Protein AF-A0A9J6FW71-F1 (afdb_monomer)

InterPro domains:
  IPR001251 CRAL-TRIO lipid binding domain [PF00650] (5-55)
  IPR001251 CRAL-TRIO lipid binding domain [PS50191] (1-61)
  IPR001251 CRAL-TRIO lipid binding domain [cd00170] (5-56)
  IPR036598 GOLD domain superfamily [SSF101576] (92-167)
  IPR036865 CRAL-TRIO lipid binding domain superfamily [G3DSA:3.40.525.10] (5-87)
  IPR036865 CRAL-TRIO lipid binding domain superfamily [SSF52087] (5-76)

pLDDT: mean 76.84, std 13.07, range [27.84, 90.0]

Solvent-accessible surface area (backbone atoms only — not comparable to full-atom values): 11399 Å² total; per-residue (Å²): 120,48,83,56,56,54,94,60,41,71,59,53,47,65,68,51,48,84,80,49,54,69,82,56,55,76,69,62,58,81,35,52,88,63,69,48,46,63,56,46,52,74,78,40,60,38,76,81,28,33,36,72,65,67,27,68,23,61,26,87,92,76,30,41,65,22,62,93,80,43,85,84,78,72,83,78,65,91,76,85,60,89,52,76,61,56,93,74,44,90,89,60,83,87,80,90,68,51,86,75,32,77,48,74,49,80,43,81,40,92,46,55,70,37,75,52,70,51,74,47,64,32,88,65,62,31,37,26,43,24,33,30,34,67,92,40,66,86,54,58,76,40,65,76,39,81,40,79,54,32,74,71,53,64,51,73,53,72,47,72,33,75,59,54,48,49,34,31,43,38,41,29,33,50,73,87,87,78,84,83,79,81,85,129

Foldseek 3Di:
DDAAQPPCNVVVCVVCVVVDDPVRVVPDDDDHNDDQLVVVCVVDPLCPDAVVSPGDDAAPPRHSVNCVVDPPDDPPDPPPDQAPFLVPDPPRDDDDADAQGKDKDKDFFPDAQDKDKDKDAAPDFKKWKFKAFPVCRVPTPGPGDIDHHDRRHIDIDMDGHRDGGIMIIMMHGYDPPDDDDDDD

Sequence (184 aa):
MIDAAPSFFPVLWKMVRPFLTQRTVDKVEIFGKDGWKQTLLRIVDAAILPVHYGGDMVGPGNDPRCRNKINYGGRFEEGAESASSVFGEDGAVQRSIGPRDRWELPVEVASAGSWLSWRFQTASGDLAFGLVMKESPEKTLVPLRRFEACCYVPHEGSWQCEEPGTWLTAQAEVDKERTRYKNT

Organism: Haemaphysalis longicornis (NCBI:txid44386)

Mean predicted aligned error: 16.81 Å

Secondary structure (DSSP, 8-state):
-BTT--TTHHHHHHHHGGGS-HHHHTT--B--SSSHHHHHHHHS-GGGSBGGGTSSB-BTTTBTT-TTT--------TT-S-PPPGGG-TT----PPPBT-EEEEEEEE-STTEEEEEEE--SSSEEEEEEEETTEEEEEEEEEEEE---SSS-EEEEEEESS-EEEEEEEEEE-S--------

Nearest PDB structures (foldseek):
  6hlt-assembly2_C  TM=8.628E-01  e=1.774E-04  Homo sapiens
  6q68-assembly1_C  TM=8.584E-01  e=2.559E-04  Bos taurus
  6q67-assembly1_A  TM=8.123E-01  e=5.324E-04  Sus scrofa
  6hmv-assembly1_A  TM=8.108E-01  e=2.306E-03  Homo sapiens
  5fu3-assembly1_A  TM=5.805E-01  e=7.489E-02  Ruminococcus flavefaciens

Structure (mmCIF, N/CA/C/O backbone):
data_AF-A0A9J6FW71-F1
#
_entry.id   AF-A0A9J6FW71-F1
#
loop_
_atom_site.group_PDB
_atom_site.id
_atom_site.type_symbol
_atom_site.label_atom_id
_atom_site.label_alt_id
_atom_site.label_comp_id
_atom_site.label_asym_id
_atom_site.label_entity_id
_atom_site.label_seq_id
_atom_site.pdbx_PDB_ins_code
_atom_site.Cartn_x
_atom_site.Cartn_y
_atom_site.Cartn_z
_atom_site.occupancy
_atom_site.B_iso_or_equiv
_atom_site.auth_seq_id
_atom_site.auth_comp_id
_atom_site.auth_asym_id
_atom_site.auth_atom_id
_atom_site.pdbx_PDB_model_num
ATOM 1 N N . MET A 1 1 ? -8.648 -10.137 -25.547 1.00 51.56 1 MET A N 1
ATOM 2 C CA . MET A 1 1 ? -8.770 -11.592 -25.333 1.00 51.56 1 MET A CA 1
ATOM 3 C C . MET A 1 1 ? -8.348 -11.886 -23.904 1.00 51.56 1 MET A C 1
ATOM 5 O O . MET A 1 1 ? -7.344 -11.326 -23.482 1.00 51.56 1 MET A O 1
ATOM 9 N N . ILE A 1 2 ? -9.131 -12.660 -23.151 1.00 53.22 2 ILE A N 1
ATOM 10 C CA . ILE A 1 2 ? -8.877 -12.931 -21.727 1.00 53.22 2 ILE A CA 1
ATOM 11 C C . ILE A 1 2 ? -8.550 -14.412 -21.595 1.00 53.22 2 ILE A C 1
ATOM 13 O O . ILE A 1 2 ? -9.387 -15.262 -21.888 1.00 53.22 2 ILE A O 1
ATOM 17 N N . ASP A 1 3 ? -7.301 -14.682 -21.238 1.00 47.75 3 ASP A N 1
ATOM 18 C CA . ASP A 1 3 ? -6.749 -16.014 -21.028 1.00 47.75 3 ASP A CA 1
ATOM 19 C C . ASP A 1 3 ? -7.186 -16.519 -19.643 1.00 47.75 3 ASP A C 1
ATOM 21 O O . ASP A 1 3 ? -7.011 -15.825 -18.640 1.00 47.75 3 ASP A O 1
ATOM 25 N N . ALA A 1 4 ? -7.822 -17.692 -19.606 1.00 53.59 4 ALA A N 1
ATOM 26 C CA . ALA A 1 4 ? -8.248 -18.387 -18.393 1.00 53.59 4 ALA A CA 1
ATOM 27 C C . ALA A 1 4 ? -9.086 -17.538 -17.415 1.00 53.59 4 ALA A C 1
ATOM 29 O O . ALA A 1 4 ? -8.746 -17.397 -16.239 1.00 53.59 4 ALA A O 1
ATOM 30 N N . ALA A 1 5 ? -10.222 -17.019 -17.892 1.00 61.16 5 ALA A N 1
ATOM 31 C CA . ALA A 1 5 ? -11.191 -16.296 -17.073 1.00 61.16 5 ALA A CA 1
ATOM 32 C C . ALA A 1 5 ? -11.556 -17.090 -15.790 1.00 61.16 5 ALA A C 1
ATOM 34 O O . ALA A 1 5 ? -12.156 -18.168 -15.880 1.00 61.16 5 ALA A O 1
ATOM 35 N N . PRO A 1 6 ? -11.212 -16.587 -14.587 1.00 67.56 6 PRO A N 1
ATOM 36 C CA . PRO A 1 6 ? -11.584 -17.233 -13.332 1.00 67.56 6 PRO A CA 1
ATOM 37 C C . PRO A 1 6 ? -13.106 -17.269 -13.157 1.00 67.56 6 PRO A C 1
ATOM 39 O O . PRO A 1 6 ? -13.830 -16.499 -13.785 1.00 67.56 6 PRO A O 1
ATOM 42 N N . SER A 1 7 ? -13.620 -18.094 -12.243 1.00 70.38 7 SER A N 1
ATOM 43 C CA . SER A 1 7 ? -15.070 -18.201 -11.991 1.00 70.38 7 SER A CA 1
ATOM 44 C C . SER A 1 7 ? -15.740 -16.875 -11.595 1.00 70.38 7 SER A C 1
ATOM 46 O O . SER A 1 7 ? -16.948 -16.730 -11.770 1.00 70.38 7 SER A O 1
ATOM 48 N N . PHE A 1 8 ? -14.974 -15.888 -11.113 1.00 76.94 8 PHE A N 1
ATOM 49 C CA . PHE A 1 8 ? -15.460 -14.540 -10.799 1.00 76.94 8 PHE A CA 1
ATOM 50 C C . PHE A 1 8 ? -15.499 -13.587 -12.007 1.00 76.94 8 PHE A C 1
ATOM 52 O O . PHE A 1 8 ? -16.062 -12.496 -11.912 1.00 76.94 8 PHE A O 1
ATOM 59 N N . PHE A 1 9 ? -14.927 -13.965 -13.152 1.00 79.88 9 PHE A N 1
ATOM 60 C CA . PHE A 1 9 ? -14.841 -13.110 -14.334 1.00 79.88 9 PHE A CA 1
ATOM 61 C C . PHE A 1 9 ? -16.204 -12.580 -14.827 1.00 79.88 9 PHE A C 1
ATOM 63 O O . PHE A 1 9 ? -16.289 -11.391 -15.134 1.00 79.88 9 PHE A O 1
ATOM 70 N N . PRO A 1 10 ? -17.302 -13.369 -14.839 1.00 81.06 10 PRO A N 1
ATOM 71 C CA . 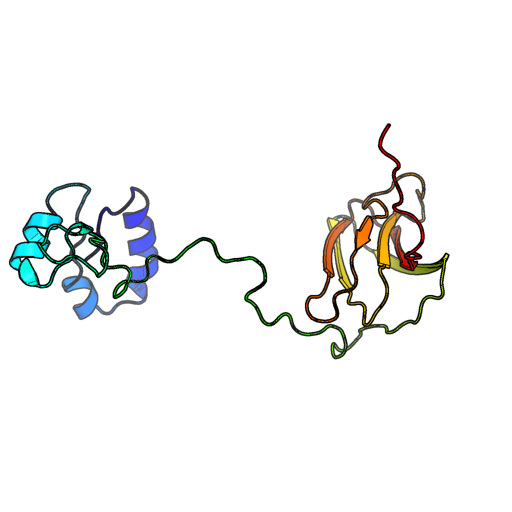PRO A 1 10 ? -18.621 -12.852 -15.212 1.00 81.06 10 PRO A CA 1
ATOM 72 C C . PRO A 1 10 ? -19.113 -11.705 -14.318 1.00 81.06 10 PRO A C 1
ATOM 74 O O . PRO A 1 10 ? -19.849 -10.835 -14.783 1.00 81.06 10 PRO A O 1
ATOM 77 N N . VAL A 1 11 ? -18.711 -11.685 -13.043 1.00 83.12 11 VAL A N 1
ATOM 78 C CA . VAL A 1 11 ? -19.038 -10.604 -12.102 1.00 83.12 11 VAL A CA 1
ATOM 79 C C . VAL A 1 11 ? -18.223 -9.357 -12.436 1.00 83.12 11 VAL A C 1
ATOM 81 O O . VAL A 1 11 ? -18.793 -8.278 -12.581 1.00 83.12 11 VAL A O 1
ATOM 84 N N . LEU A 1 12 ? -16.914 -9.513 -12.651 1.00 83.81 12 LEU A N 1
ATOM 85 C CA . LEU A 1 12 ? -16.034 -8.411 -13.042 1.00 83.81 12 LEU A CA 1
ATOM 86 C C . LEU A 1 12 ? -16.461 -7.787 -14.380 1.00 83.81 12 LEU A C 1
ATOM 88 O O . LEU A 1 12 ? -16.532 -6.568 -14.507 1.00 83.81 12 LEU A O 1
ATOM 92 N N . TRP A 1 13 ? -16.825 -8.609 -15.366 1.00 84.69 13 TRP A N 1
ATOM 93 C CA . TRP A 1 13 ? -17.300 -8.130 -16.664 1.00 84.69 13 TRP A CA 1
ATOM 94 C C . TRP A 1 13 ? -18.560 -7.268 -16.536 1.00 84.69 13 TRP A C 1
ATOM 96 O O . TRP A 1 13 ? -18.659 -6.231 -17.188 1.00 84.69 13 TRP A O 1
ATOM 106 N N . LYS A 1 14 ? -19.496 -7.630 -15.647 1.00 85.38 14 LYS A N 1
ATOM 107 C CA . LYS A 1 14 ? -20.683 -6.806 -15.358 1.00 85.38 14 LYS A CA 1
ATOM 108 C C . LYS A 1 14 ? -20.330 -5.449 -14.743 1.00 85.38 14 LYS A C 1
ATOM 110 O O . LYS A 1 14 ? -21.045 -4.490 -15.011 1.00 85.38 14 LYS A O 1
ATOM 115 N N . MET A 1 15 ? -19.250 -5.359 -13.965 1.00 86.88 15 MET A N 1
ATOM 116 C CA . MET A 1 15 ? -18.770 -4.096 -13.388 1.00 86.88 15 MET A CA 1
ATOM 117 C C . MET A 1 15 ? -18.068 -3.209 -14.421 1.00 86.88 15 MET A C 1
ATOM 119 O O . MET A 1 15 ? -18.216 -1.994 -14.377 1.00 86.88 15 MET A O 1
ATOM 123 N N . VAL A 1 16 ? -17.322 -3.801 -15.360 1.00 86.69 16 VAL A N 1
ATOM 124 C CA . VAL A 1 16 ? -16.543 -3.057 -16.370 1.00 86.69 16 VAL A CA 1
ATOM 125 C C . VAL A 1 16 ? -17.394 -2.654 -17.578 1.00 86.69 16 VAL A C 1
ATOM 127 O O . VAL A 1 16 ? -17.182 -1.591 -18.157 1.00 86.69 16 VAL A O 1
ATOM 130 N N . ARG A 1 17 ? -18.387 -3.470 -17.954 1.00 85.56 17 ARG A N 1
ATOM 131 C CA . ARG A 1 17 ? -19.237 -3.252 -19.136 1.00 85.56 17 ARG A CA 1
ATOM 132 C C . ARG A 1 17 ? -19.862 -1.847 -19.234 1.00 85.56 17 ARG A C 1
ATOM 134 O O . ARG A 1 17 ? -19.869 -1.332 -20.348 1.00 85.56 17 ARG A O 1
ATOM 141 N N . PRO A 1 18 ? -20.346 -1.201 -18.153 1.00 88.25 18 PRO A N 1
ATOM 142 C CA . PRO A 1 18 ? -20.884 0.163 -18.214 1.00 88.25 18 PRO A CA 1
ATOM 143 C C . PRO A 1 18 ? -19.889 1.218 -18.720 1.00 88.25 18 PRO A C 1
ATOM 145 O O . PRO A 1 18 ? -20.310 2.255 -19.220 1.00 88.25 18 PRO A O 1
ATOM 148 N N . PHE A 1 19 ? -18.583 0.956 -18.621 1.00 87.88 19 PHE A N 1
ATOM 149 C CA . PHE A 1 19 ? -17.524 1.863 -19.070 1.00 87.88 19 PHE A CA 1
ATOM 150 C C . PHE A 1 19 ? -17.083 1.611 -20.523 1.00 87.88 19 PHE A C 1
ATOM 152 O O . PHE A 1 19 ? -16.243 2.342 -21.047 1.00 87.88 19 PHE A O 1
ATOM 159 N N . LEU A 1 20 ? -17.623 0.585 -21.191 1.00 87.69 20 LEU A N 1
ATOM 160 C CA . LEU A 1 20 ? -17.254 0.204 -22.555 1.00 87.69 20 LEU A CA 1
ATOM 161 C C . LEU A 1 20 ? -18.368 0.548 -23.549 1.00 87.69 20 LEU A C 1
ATOM 163 O O . LEU A 1 20 ? -19.544 0.279 -23.319 1.00 87.69 20 LEU A O 1
ATOM 167 N N . THR A 1 21 ? -17.991 1.090 -24.709 1.00 86.19 21 THR A N 1
ATOM 168 C CA . THR A 1 21 ? -18.944 1.311 -25.809 1.00 86.19 21 THR A CA 1
ATOM 169 C C . THR A 1 21 ? -19.390 -0.016 -26.428 1.00 86.19 21 THR A C 1
ATOM 171 O O . THR A 1 21 ? -18.632 -0.987 -26.419 1.00 86.19 21 THR A O 1
ATOM 174 N N . GLN A 1 22 ? -20.578 -0.054 -27.045 1.00 83.19 22 GLN A N 1
ATOM 175 C CA . GLN A 1 22 ? -21.100 -1.275 -27.678 1.00 83.19 22 GLN A CA 1
ATOM 176 C C . GLN A 1 22 ? -20.129 -1.848 -28.729 1.00 83.19 22 GLN A C 1
ATOM 178 O O . GLN A 1 22 ? -19.852 -3.041 -28.725 1.00 83.19 22 GLN A O 1
ATOM 183 N N . ARG A 1 23 ? -19.479 -0.981 -29.521 1.00 83.19 23 ARG A N 1
ATOM 184 C CA . ARG A 1 23 ? -18.440 -1.377 -30.493 1.00 83.19 23 ARG A CA 1
ATOM 185 C C . ARG A 1 23 ? -17.222 -2.058 -29.859 1.00 83.19 23 ARG A C 1
ATOM 187 O O . ARG A 1 23 ? -16.534 -2.813 -30.541 1.00 83.19 23 ARG A O 1
ATOM 194 N N . THR A 1 24 ? -16.907 -1.746 -28.602 1.00 81.81 24 THR A N 1
ATOM 195 C CA . THR A 1 24 ? -15.811 -2.377 -27.852 1.00 81.81 24 THR A CA 1
ATOM 196 C C . THR A 1 24 ? -16.270 -3.692 -27.236 1.00 81.81 24 THR A C 1
ATOM 198 O O . THR A 1 24 ? -15.527 -4.665 -27.278 1.00 81.81 24 THR A O 1
ATOM 201 N N . VAL A 1 25 ? -17.499 -3.739 -26.716 1.00 85.06 25 VAL A N 1
ATOM 202 C CA . VAL A 1 25 ? -18.112 -4.954 -26.159 1.00 85.06 25 VAL A CA 1
ATOM 203 C C . VAL A 1 25 ? -18.215 -6.053 -27.216 1.00 85.06 25 VAL A C 1
ATOM 205 O O . VAL A 1 25 ? -17.838 -7.186 -26.938 1.00 85.06 25 VAL A O 1
ATOM 208 N N . ASP A 1 26 ? -18.630 -5.712 -28.437 1.00 86.19 26 ASP A N 1
ATOM 209 C CA . ASP A 1 26 ? -18.811 -6.682 -29.527 1.00 86.19 26 ASP A CA 1
ATOM 210 C C . ASP A 1 26 ? -17.489 -7.320 -30.001 1.00 86.19 26 ASP A C 1
ATOM 212 O O . ASP A 1 26 ? -17.499 -8.362 -30.647 1.00 86.19 26 ASP A O 1
ATOM 216 N N . LYS A 1 27 ? -16.338 -6.715 -29.674 1.00 83.56 27 LYS A N 1
ATOM 217 C CA . LYS A 1 27 ? -14.997 -7.230 -30.015 1.00 83.56 27 LY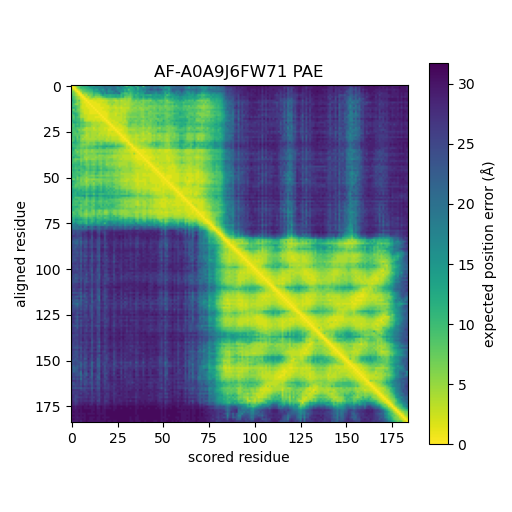S A CA 1
ATOM 218 C C . LYS A 1 27 ? -14.374 -8.082 -28.908 1.00 83.56 27 LYS A C 1
ATOM 220 O O . LYS A 1 27 ? -13.243 -8.548 -29.056 1.00 83.56 27 LYS A O 1
ATOM 225 N N . VAL A 1 28 ? -15.048 -8.226 -27.769 1.00 83.38 28 VAL A N 1
ATOM 226 C CA . VAL A 1 28 ? -14.499 -8.920 -26.603 1.00 83.38 28 VAL A CA 1
ATOM 227 C C . VAL A 1 28 ? -14.972 -10.365 -26.605 1.00 83.38 28 VAL A C 1
ATOM 229 O O . VAL A 1 28 ? -16.105 -10.673 -26.251 1.00 83.38 28 VAL A O 1
ATOM 232 N N . GLU A 1 29 ? -14.056 -11.261 -26.957 1.00 80.56 29 GLU A N 1
ATOM 233 C CA . GLU A 1 29 ? -14.246 -12.703 -26.836 1.00 80.56 29 GLU A CA 1
ATOM 234 C C . GLU A 1 29 ? -13.630 -13.211 -25.526 1.00 80.56 29 GLU A C 1
ATOM 236 O O . GLU A 1 29 ? -12.460 -12.942 -25.209 1.00 80.56 29 GLU A O 1
ATOM 241 N N . ILE A 1 30 ? -14.442 -13.929 -24.749 1.00 79.94 30 ILE A N 1
ATOM 242 C CA . ILE A 1 30 ? -14.084 -14.482 -23.441 1.00 79.94 30 ILE A CA 1
ATOM 243 C C . ILE A 1 30 ? -14.030 -15.996 -23.585 1.00 79.94 30 ILE A C 1
ATOM 245 O O . ILE A 1 30 ? -15.039 -16.629 -23.893 1.00 79.94 30 ILE A O 1
ATOM 249 N N . PHE A 1 31 ? -12.859 -16.571 -23.337 1.00 75.94 31 PHE A N 1
ATOM 250 C CA . PHE A 1 31 ? -12.648 -18.008 -23.422 1.00 75.94 31 PHE A CA 1
ATOM 251 C C . PHE A 1 31 ? -12.563 -18.634 -22.028 1.00 75.94 31 PHE A C 1
ATOM 253 O O . PHE A 1 31 ? -12.181 -17.987 -21.050 1.00 75.94 31 PHE A O 1
ATOM 260 N N . GLY A 1 32 ? -12.950 -19.908 -21.949 1.00 70.62 32 GLY A N 1
ATOM 261 C CA . GLY A 1 32 ? -12.775 -20.729 -20.756 1.00 70.62 32 GLY A CA 1
ATOM 262 C C . GLY A 1 32 ? -11.336 -21.229 -20.602 1.00 70.62 32 GLY A C 1
ATOM 263 O O . GLY A 1 32 ? -10.397 -20.685 -21.180 1.00 70.62 32 GLY A O 1
ATOM 264 N N . LYS A 1 33 ? -11.158 -22.301 -19.822 1.00 69.69 33 LYS A N 1
ATOM 265 C CA . LYS A 1 33 ? -9.834 -22.902 -19.578 1.00 69.69 33 LYS A CA 1
ATOM 266 C C . LYS A 1 33 ? -9.210 -23.524 -20.833 1.00 69.69 33 LYS A C 1
ATOM 268 O O . LYS A 1 33 ? -7.988 -23.538 -20.950 1.00 69.69 33 LYS A O 1
ATOM 273 N N . ASP A 1 34 ? -10.040 -23.968 -21.774 1.00 76.31 34 ASP A N 1
ATOM 274 C CA . ASP A 1 34 ? -9.620 -24.714 -22.959 1.00 76.31 34 ASP A CA 1
ATOM 275 C C . ASP A 1 34 ? -9.914 -23.949 -24.260 1.00 76.31 34 ASP A C 1
ATOM 277 O O . ASP A 1 34 ? -10.778 -23.074 -24.317 1.00 76.31 34 ASP A O 1
ATOM 281 N N . GLY A 1 35 ? -9.182 -24.280 -25.327 1.00 77.56 35 GLY A N 1
ATOM 282 C CA . GLY A 1 35 ? -9.440 -23.800 -26.694 1.00 77.56 35 GLY A CA 1
ATOM 283 C C . GLY A 1 35 ? -8.933 -22.391 -27.030 1.00 77.56 35 GLY A C 1
ATOM 284 O O . GLY A 1 35 ? -8.742 -22.083 -28.204 1.00 77.56 35 GLY A O 1
ATOM 285 N N . TRP A 1 36 ? -8.623 -21.555 -26.035 1.00 83.31 36 TRP A N 1
ATOM 286 C CA . TRP A 1 36 ? -8.181 -20.1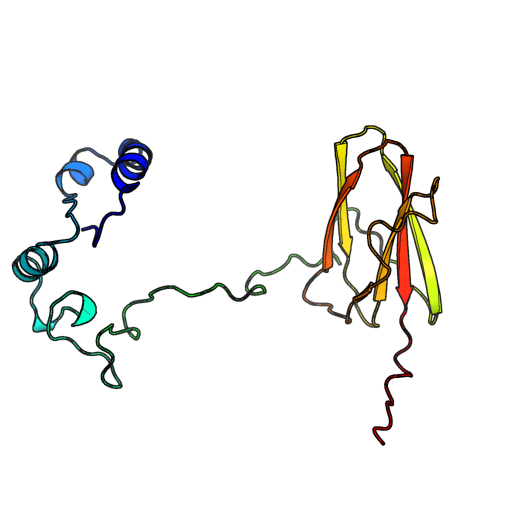71 -26.261 1.00 83.31 36 TRP A CA 1
ATOM 287 C C . TRP A 1 36 ? -6.851 -20.068 -27.025 1.00 83.31 36 TRP A C 1
ATOM 289 O O . TRP A 1 36 ? -6.705 -19.190 -27.873 1.00 83.31 36 TRP A O 1
ATOM 299 N N . LYS A 1 37 ? -5.904 -20.992 -26.792 1.00 83.12 37 LYS A N 1
ATOM 300 C CA . LYS A 1 37 ? -4.607 -21.019 -27.497 1.00 83.12 37 LYS A CA 1
ATOM 301 C C . LYS A 1 37 ? -4.772 -21.235 -28.999 1.00 83.12 37 LYS A C 1
ATOM 303 O O . LYS A 1 37 ? -4.134 -20.564 -29.799 1.00 83.12 37 LYS A O 1
ATOM 308 N N . GLN A 1 38 ? -5.661 -22.149 -29.387 1.00 84.25 38 GLN A N 1
ATOM 309 C CA . GLN A 1 38 ? -5.912 -22.450 -30.797 1.00 84.25 38 GLN A CA 1
ATOM 310 C C . GLN A 1 38 ? -6.575 -21.270 -31.506 1.00 84.25 38 GLN A C 1
ATOM 312 O O . GLN A 1 38 ? -6.216 -20.956 -32.637 1.00 84.25 38 GLN A O 1
ATOM 317 N N . THR A 1 39 ? -7.518 -20.595 -30.844 1.00 84.44 39 THR A N 1
ATOM 318 C CA . THR A 1 39 ? -8.142 -19.390 -31.398 1.00 84.44 39 THR A CA 1
ATOM 319 C C . THR A 1 39 ? -7.141 -18.246 -31.521 1.00 84.44 39 THR A C 1
ATOM 321 O O . THR A 1 39 ? -7.135 -17.558 -32.537 1.00 84.44 39 THR A O 1
ATOM 324 N N . LEU A 1 40 ? -6.243 -18.084 -30.546 1.00 85.19 40 LEU A N 1
ATOM 325 C CA . LEU A 1 40 ? -5.192 -17.071 -30.599 1.00 85.19 40 LEU A CA 1
ATOM 326 C C . LEU A 1 40 ? -4.275 -17.261 -31.811 1.00 85.19 40 LEU A C 1
ATOM 328 O O . LEU A 1 40 ? -4.013 -16.296 -32.520 1.00 85.19 40 LEU A O 1
ATOM 332 N N . LEU A 1 41 ? -3.880 -18.504 -32.101 1.00 85.25 41 LEU A N 1
ATOM 333 C CA . LEU A 1 41 ? -3.056 -18.853 -33.265 1.00 85.25 41 LEU A CA 1
ATOM 334 C C . LEU A 1 41 ? -3.754 -18.641 -34.619 1.00 85.25 41 LEU A C 1
ATOM 336 O O . LEU A 1 41 ? -3.094 -18.572 -35.650 1.00 85.25 41 LEU A O 1
ATOM 340 N N . ARG A 1 42 ? -5.090 -18.536 -34.647 1.00 86.00 42 ARG A N 1
ATOM 341 C CA . ARG A 1 42 ? -5.827 -18.168 -35.871 1.00 86.00 42 ARG A CA 1
ATOM 342 C C . ARG A 1 42 ? -5.773 -16.672 -36.157 1.00 86.00 42 ARG A C 1
ATOM 344 O O . ARG A 1 42 ? -5.995 -16.265 -37.292 1.00 86.00 42 ARG A O 1
ATOM 351 N N . ILE A 1 43 ? -5.541 -15.867 -35.124 1.00 84.62 43 ILE A N 1
ATOM 352 C CA . ILE A 1 43 ? -5.558 -14.402 -35.192 1.00 84.62 43 ILE A CA 1
ATOM 353 C C . ILE A 1 43 ? -4.125 -13.858 -35.252 1.00 84.62 43 ILE A C 1
ATOM 355 O O . ILE A 1 43 ? -3.876 -12.835 -35.885 1.00 84.62 43 ILE A O 1
ATOM 359 N N . VAL A 1 44 ? -3.189 -14.540 -34.590 1.00 85.50 44 VAL A N 1
ATOM 360 C CA . VAL A 1 44 ? -1.794 -14.136 -34.421 1.00 85.50 44 VAL A CA 1
ATOM 361 C C . VAL A 1 44 ? -0.885 -15.278 -34.863 1.00 85.50 44 VAL A C 1
ATOM 363 O O . VAL A 1 44 ? -1.081 -16.417 -34.453 1.00 85.50 44 VAL A O 1
ATOM 366 N N . ASP A 1 45 ? 0.124 -14.965 -35.674 1.00 88.69 45 ASP A N 1
ATOM 367 C CA . ASP A 1 45 ? 1.117 -15.937 -36.140 1.00 88.69 45 ASP A CA 1
ATOM 368 C C . ASP A 1 45 ? 1.906 -16.543 -34.959 1.00 88.69 45 ASP A C 1
ATOM 370 O O . ASP A 1 45 ? 2.332 -15.835 -34.039 1.00 88.69 45 ASP A O 1
ATOM 374 N N . ALA A 1 46 ? 2.118 -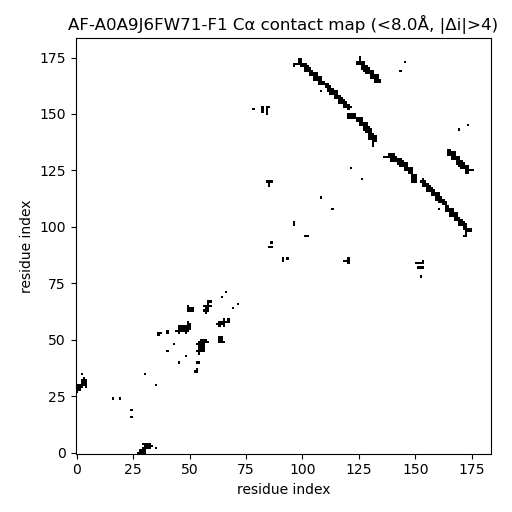17.861 -35.001 1.00 87.75 46 ALA A N 1
ATOM 375 C CA . ALA A 1 46 ? 2.875 -18.609 -34.004 1.00 87.75 46 ALA A CA 1
ATOM 376 C C . ALA A 1 46 ? 4.302 -18.066 -33.839 1.00 87.75 46 ALA A C 1
ATOM 378 O O . ALA A 1 46 ? 4.797 -17.989 -32.714 1.00 87.75 46 ALA A O 1
ATOM 379 N N . ALA A 1 47 ? 4.936 -17.607 -34.925 1.00 86.44 47 ALA A N 1
ATOM 380 C CA . ALA A 1 47 ? 6.323 -17.138 -34.910 1.00 86.44 47 ALA A CA 1
ATOM 381 C C . ALA A 1 47 ? 6.549 -15.881 -34.047 1.00 86.44 47 ALA A C 1
ATOM 383 O O . ALA A 1 47 ? 7.658 -15.649 -33.563 1.00 86.44 47 ALA A O 1
ATOM 384 N N . ILE A 1 48 ? 5.509 -15.065 -33.840 1.00 86.88 48 ILE A N 1
ATOM 385 C CA . ILE A 1 48 ? 5.577 -13.819 -33.053 1.00 86.88 48 ILE A CA 1
ATOM 386 C C . ILE A 1 48 ? 4.904 -13.939 -31.682 1.00 86.88 48 ILE A C 1
ATOM 388 O O . ILE A 1 48 ? 4.904 -12.983 -30.902 1.00 86.88 48 ILE A O 1
ATOM 392 N N . LEU A 1 49 ? 4.313 -15.095 -31.381 1.00 88.12 49 LEU A N 1
ATOM 393 C CA . LEU A 1 49 ? 3.580 -15.339 -30.150 1.00 88.12 49 LEU A CA 1
ATOM 394 C C . LEU A 1 49 ? 4.448 -16.143 -29.166 1.00 88.12 49 LEU A C 1
ATOM 396 O O . LEU A 1 49 ? 4.991 -17.176 -29.553 1.00 88.12 49 LEU A O 1
ATOM 400 N N . PRO A 1 50 ? 4.587 -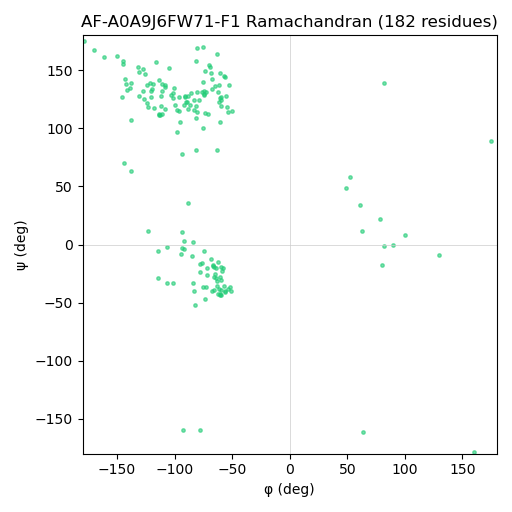15.721 -27.891 1.00 90.00 50 PRO A N 1
ATOM 401 C CA . PRO A 1 50 ? 5.370 -16.470 -26.913 1.00 90.00 50 PRO A CA 1
ATOM 402 C C . PRO A 1 50 ? 4.878 -17.908 -26.739 1.00 90.00 50 PRO A C 1
ATOM 404 O O . PRO A 1 50 ? 3.666 -18.152 -26.701 1.00 90.00 50 PRO A O 1
ATOM 407 N N . VAL A 1 51 ? 5.808 -18.835 -26.501 1.00 89.00 51 VAL A N 1
ATOM 408 C CA . VAL A 1 51 ? 5.504 -20.248 -26.200 1.00 89.00 51 VAL A CA 1
ATOM 409 C C . VAL A 1 51 ? 4.494 -20.394 -25.061 1.00 89.00 51 VAL A C 1
ATOM 411 O O . VAL A 1 51 ? 3.600 -21.239 -25.106 1.00 89.00 51 VAL A O 1
ATOM 414 N N . HIS A 1 52 ? 4.560 -19.524 -24.052 1.00 86.00 52 HIS A N 1
ATOM 415 C CA . HIS A 1 52 ? 3.603 -19.508 -22.948 1.00 86.00 52 HIS A CA 1
ATOM 416 C C . HIS A 1 52 ? 2.135 -19.415 -23.409 1.00 86.00 52 HIS A C 1
ATOM 418 O O . HIS A 1 52 ? 1.272 -20.110 -22.861 1.00 86.00 52 HIS A O 1
ATOM 424 N N . TYR A 1 53 ? 1.874 -18.634 -24.460 1.00 86.06 53 TYR A N 1
ATOM 425 C CA . TYR A 1 53 ? 0.548 -18.431 -25.048 1.00 86.06 53 TYR A CA 1
ATOM 426 C C . TYR A 1 53 ? 0.226 -19.407 -26.193 1.00 86.06 53 TYR A C 1
ATOM 428 O O . TYR A 1 53 ? -0.860 -19.341 -26.760 1.00 86.06 53 TYR A O 1
ATOM 436 N N . GLY A 1 54 ? 1.120 -20.358 -26.485 1.00 84.62 54 GLY A N 1
ATOM 437 C CA . GLY A 1 54 ? 0.922 -21.405 -27.491 1.00 84.62 54 GLY A CA 1
ATOM 438 C C . GLY A 1 54 ? 1.596 -21.163 -28.843 1.00 84.62 54 GLY A C 1
ATOM 439 O O . GLY A 1 54 ? 1.315 -21.929 -29.754 1.00 84.62 54 GLY A O 1
ATOM 440 N N . GLY A 1 55 ? 2.439 -20.134 -28.984 1.00 89.25 55 GLY A N 1
ATOM 441 C CA . GLY A 1 55 ? 3.257 -19.924 -30.187 1.00 89.25 55 GLY A CA 1
ATOM 442 C C . GLY A 1 55 ? 4.655 -20.540 -30.089 1.00 89.25 55 GLY A C 1
ATOM 443 O O . GLY A 1 55 ? 4.901 -21.399 -29.245 1.00 89.25 55 GLY A O 1
ATOM 444 N N . ASP A 1 56 ? 5.574 -20.047 -30.918 1.00 89.88 56 ASP A N 1
ATOM 445 C CA . ASP A 1 56 ? 6.947 -20.551 -31.058 1.00 89.88 56 ASP A CA 1
ATOM 446 C C . ASP A 1 56 ? 8.011 -19.538 -30.597 1.00 89.88 56 ASP A C 1
ATOM 448 O O . ASP A 1 56 ? 9.203 -19.850 -30.549 1.00 89.88 56 ASP A O 1
ATOM 452 N N . MET A 1 57 ? 7.616 -18.309 -30.243 1.00 86.06 57 MET A N 1
ATOM 453 C CA . MET A 1 57 ? 8.565 -17.266 -29.856 1.00 86.06 57 MET A CA 1
ATOM 454 C C . MET A 1 57 ? 9.152 -17.535 -28.465 1.00 86.06 57 MET A C 1
ATOM 456 O O . MET A 1 57 ? 8.431 -17.739 -27.484 1.00 86.06 57 MET A O 1
ATOM 460 N N . VAL A 1 58 ? 10.479 -17.444 -28.369 1.00 88.81 58 VAL A N 1
ATOM 461 C CA . VAL A 1 58 ? 11.235 -17.599 -27.123 1.00 88.81 58 VAL A CA 1
ATOM 462 C C . VAL A 1 58 ? 12.095 -16.360 -26.881 1.00 88.81 58 VAL A C 1
ATOM 464 O O . VAL A 1 58 ? 12.689 -15.797 -27.800 1.00 88.81 58 VAL A O 1
ATOM 467 N N . GLY A 1 59 ? 12.127 -15.892 -25.633 1.00 85.56 59 GLY A N 1
ATOM 468 C CA . GLY A 1 59 ? 12.935 -14.749 -25.220 1.00 85.56 59 GLY A CA 1
ATOM 469 C C . GLY A 1 59 ? 14.430 -15.080 -25.086 1.00 85.56 59 GLY A C 1
ATOM 470 O O . GLY A 1 59 ? 14.819 -16.252 -25.080 1.00 85.56 59 GLY A O 1
ATOM 471 N N . PRO A 1 60 ? 15.288 -14.057 -24.921 1.00 83.44 60 PRO A N 1
ATOM 472 C CA . PRO A 1 60 ? 16.699 -14.246 -24.592 1.00 83.44 60 PRO A CA 1
ATOM 473 C C . PRO A 1 60 ? 16.857 -15.145 -23.359 1.00 83.44 60 PRO A C 1
ATOM 475 O O . PRO A 1 60 ? 16.120 -14.995 -22.387 1.00 83.44 60 PRO A O 1
ATOM 478 N N . GLY A 1 61 ? 17.803 -16.085 -23.396 1.00 83.81 61 GLY A N 1
ATOM 479 C CA . GLY A 1 61 ? 17.983 -17.059 -22.311 1.00 83.81 61 GLY A CA 1
ATOM 480 C C . GLY A 1 61 ? 16.982 -18.219 -22.324 1.00 83.81 61 GLY A C 1
ATOM 481 O O . GLY A 1 61 ? 16.780 -18.851 -21.293 1.00 83.81 61 GLY A O 1
ATOM 482 N N . ASN A 1 62 ? 16.373 -18.508 -23.480 1.00 83.94 62 ASN A N 1
ATOM 483 C CA . ASN A 1 62 ? 15.391 -19.580 -23.652 1.00 83.94 62 ASN A CA 1
ATOM 484 C C . ASN A 1 62 ? 14.130 -19.394 -22.778 1.00 83.94 62 ASN A C 1
ATOM 486 O O . ASN A 1 62 ? 13.562 -20.366 -22.283 1.00 83.94 62 ASN A O 1
ATOM 490 N N . ASP A 1 63 ? 13.703 -18.143 -22.557 1.00 84.38 63 ASP A N 1
ATOM 491 C CA . ASP A 1 63 ? 12.526 -17.829 -21.740 1.00 84.38 63 ASP A CA 1
ATOM 492 C C . ASP A 1 63 ? 11.222 -18.005 -22.547 1.00 84.38 63 ASP A C 1
ATOM 494 O O . ASP A 1 63 ? 10.920 -17.164 -23.404 1.00 84.38 63 ASP A O 1
ATOM 498 N N . PRO A 1 64 ? 10.394 -19.031 -22.264 1.00 86.50 64 PRO A N 1
ATOM 499 C CA . PRO A 1 64 ? 9.154 -19.286 -23.001 1.00 86.50 64 PRO A CA 1
ATOM 500 C C . PRO A 1 64 ? 8.076 -18.221 -22.755 1.00 86.50 64 PRO A C 1
ATOM 502 O O . PRO A 1 64 ? 7.057 -18.199 -23.446 1.00 86.50 64 PRO A O 1
ATOM 505 N N . ARG A 1 65 ? 8.258 -17.356 -21.749 1.00 85.38 65 ARG A N 1
ATOM 506 C CA . ARG A 1 65 ? 7.343 -16.254 -21.429 1.00 85.38 65 ARG A CA 1
ATOM 507 C C . ARG A 1 65 ? 7.756 -14.932 -22.065 1.00 85.38 65 ARG A C 1
ATOM 509 O O . ARG A 1 65 ? 6.993 -13.977 -21.994 1.00 85.38 65 ARG A O 1
ATOM 516 N N . CYS A 1 66 ? 8.936 -14.856 -22.680 1.00 85.12 66 CYS A N 1
ATOM 517 C CA . CYS A 1 66 ? 9.452 -13.623 -23.274 1.00 85.12 66 CYS A CA 1
ATOM 518 C C . CYS A 1 66 ? 9.343 -12.418 -22.314 1.00 85.12 66 CYS A C 1
ATOM 520 O O . CYS A 1 66 ? 8.846 -11.354 -22.696 1.00 85.12 66 CYS A O 1
ATOM 522 N N . ARG A 1 67 ? 9.791 -12.565 -21.055 1.00 84.06 67 ARG A N 1
ATOM 523 C CA . ARG A 1 67 ? 9.699 -11.514 -20.017 1.00 84.06 67 ARG A CA 1
ATOM 524 C C . ARG A 1 67 ? 10.434 -10.228 -20.380 1.00 84.06 67 ARG A C 1
ATOM 526 O O . ARG A 1 67 ? 10.145 -9.168 -19.841 1.00 84.06 67 ARG A O 1
ATOM 533 N N . ASN A 1 68 ? 11.357 -10.305 -21.332 1.00 83.31 68 ASN A N 1
ATOM 534 C CA . ASN A 1 68 ? 12.014 -9.141 -21.912 1.00 83.31 68 ASN A CA 1
ATOM 535 C C . ASN A 1 68 ? 11.058 -8.229 -22.709 1.00 83.31 68 ASN A C 1
ATOM 537 O O . ASN A 1 68 ? 11.404 -7.082 -22.969 1.00 83.31 68 ASN A O 1
ATOM 541 N N . LYS A 1 69 ? 9.894 -8.734 -23.138 1.00 82.94 69 LYS A N 1
ATOM 542 C CA . LYS A 1 69 ? 8.858 -7.981 -23.867 1.00 82.94 69 LYS A CA 1
ATOM 543 C C . LYS A 1 69 ? 7.561 -7.840 -23.075 1.00 82.94 69 LYS A C 1
ATOM 545 O O . LYS A 1 69 ? 6.834 -6.874 -23.280 1.00 82.94 69 LYS A O 1
ATOM 550 N N . ILE A 1 70 ? 7.258 -8.804 -22.206 1.00 84.62 70 ILE A N 1
ATOM 551 C CA . ILE A 1 70 ? 5.998 -8.866 -21.465 1.00 84.62 70 ILE A CA 1
ATOM 552 C C . ILE A 1 70 ? 6.291 -8.766 -19.974 1.00 84.62 70 ILE A C 1
ATOM 554 O O . ILE A 1 70 ? 6.940 -9.635 -19.395 1.00 84.62 70 ILE A O 1
ATOM 558 N N . ASN A 1 71 ? 5.773 -7.713 -19.345 1.00 82.94 71 ASN A N 1
ATOM 559 C CA . ASN A 1 71 ? 5.811 -7.575 -17.898 1.00 82.94 71 ASN A CA 1
ATOM 560 C C . ASN A 1 71 ? 4.670 -8.406 -17.286 1.00 82.94 71 ASN A C 1
ATOM 562 O O . ASN A 1 71 ? 3.500 -8.170 -17.576 1.00 82.94 71 ASN A O 1
ATOM 566 N N . TYR A 1 72 ? 5.016 -9.385 -16.450 1.00 82.06 72 TYR A N 1
ATOM 567 C CA . TYR A 1 72 ? 4.060 -10.261 -15.757 1.00 82.06 72 TYR A CA 1
ATOM 568 C C . TYR A 1 72 ? 3.692 -9.752 -14.355 1.00 82.06 72 TYR A C 1
ATOM 570 O O . TYR A 1 72 ? 3.096 -10.482 -13.564 1.00 82.06 72 TYR A O 1
ATOM 578 N N . GLY A 1 73 ? 4.081 -8.519 -14.037 1.00 81.50 73 GLY A N 1
ATOM 579 C CA . GLY A 1 73 ? 4.085 -7.994 -12.685 1.00 81.50 73 GLY A CA 1
ATOM 580 C C . GLY A 1 73 ? 5.064 -8.752 -11.789 1.00 81.50 73 GLY A C 1
ATOM 581 O O . GLY A 1 73 ? 5.976 -9.450 -12.237 1.00 81.50 73 GLY A O 1
ATOM 582 N N . GLY A 1 74 ? 4.848 -8.607 -10.493 1.00 77.81 74 GLY A N 1
ATOM 583 C CA . GLY A 1 74 ? 5.614 -9.240 -9.434 1.00 77.81 74 GLY A CA 1
ATOM 584 C C . GLY A 1 74 ? 5.022 -8.834 -8.094 1.00 77.81 74 GLY A C 1
ATOM 585 O O . GLY A 1 74 ? 4.102 -8.014 -8.041 1.00 77.81 74 GLY A O 1
ATOM 586 N N . ARG A 1 75 ? 5.541 -9.402 -7.005 1.00 67.94 75 ARG A N 1
ATOM 587 C CA . ARG A 1 75 ? 5.264 -8.834 -5.688 1.00 67.94 75 ARG A CA 1
ATOM 588 C C . ARG A 1 75 ? 5.835 -7.419 -5.697 1.00 67.94 75 ARG A C 1
ATOM 590 O O . ARG A 1 75 ? 7.011 -7.247 -6.002 1.00 67.94 75 ARG A O 1
ATOM 597 N N . PHE A 1 76 ? 4.988 -6.433 -5.432 1.00 59.81 76 PHE A N 1
ATOM 598 C CA . PHE A 1 76 ? 5.460 -5.079 -5.205 1.00 59.81 76 PHE A CA 1
ATOM 599 C C . PHE A 1 76 ? 6.399 -5.115 -3.996 1.00 59.81 76 PHE A C 1
ATOM 601 O O . PHE A 1 76 ? 6.026 -5.649 -2.948 1.00 59.81 76 PHE A O 1
ATOM 608 N N . GLU A 1 77 ? 7.629 -4.639 -4.169 1.00 63.72 77 GLU A N 1
ATOM 609 C CA . GLU A 1 77 ? 8.554 -4.471 -3.052 1.00 63.72 77 GLU A CA 1
ATOM 610 C C . GLU A 1 77 ? 8.012 -3.300 -2.222 1.00 63.72 77 GLU A C 1
ATOM 612 O O . GLU A 1 77 ? 7.937 -2.169 -2.711 1.00 63.72 77 GLU A O 1
ATOM 617 N N . GLU A 1 78 ? 7.546 -3.584 -1.002 1.00 49.44 78 GLU A N 1
ATOM 618 C CA . GLU A 1 78 ? 7.119 -2.551 -0.054 1.00 49.44 78 GLU A CA 1
ATOM 619 C C . GLU A 1 78 ? 8.267 -1.544 0.114 1.00 49.44 78 GLU A C 1
ATOM 621 O O . GLU A 1 78 ? 9.351 -1.901 0.571 1.00 49.44 78 GLU A O 1
ATOM 626 N N . GLY A 1 79 ? 8.044 -0.302 -0.327 1.00 54.72 79 GLY A N 1
ATOM 627 C CA . GLY A 1 79 ? 9.058 0.760 -0.341 1.00 54.72 79 GLY A CA 1
ATOM 628 C C . GLY A 1 79 ? 9.219 1.494 -1.676 1.00 54.72 79 GLY A C 1
ATOM 629 O O . GLY A 1 79 ? 9.895 2.518 -1.715 1.00 54.72 79 GLY A O 1
ATOM 630 N N . ALA A 1 80 ? 8.587 1.035 -2.763 1.00 52.16 80 ALA A N 1
ATOM 631 C CA . ALA A 1 80 ? 8.601 1.729 -4.058 1.00 52.16 80 ALA A CA 1
ATOM 632 C C . ALA A 1 80 ? 7.469 2.768 -4.225 1.00 52.16 80 ALA A C 1
ATOM 634 O O . ALA A 1 80 ? 6.947 2.958 -5.323 1.00 52.16 80 ALA A O 1
ATOM 635 N N . GLU A 1 81 ? 7.104 3.462 -3.148 1.00 51.62 81 GLU A N 1
ATOM 636 C CA . GLU A 1 81 ? 6.323 4.697 -3.214 1.00 51.62 81 GLU A CA 1
ATOM 637 C C . GLU A 1 81 ? 7.154 5.824 -2.607 1.00 51.62 81 GLU A C 1
ATOM 639 O O . GLU A 1 81 ? 7.830 5.645 -1.594 1.00 51.62 81 GLU A O 1
ATOM 644 N N . SER A 1 82 ? 7.121 6.991 -3.252 1.00 56.91 82 SER A N 1
ATOM 645 C CA . SER A 1 82 ? 7.625 8.243 -2.692 1.00 56.91 82 SER A CA 1
ATOM 646 C C . SER A 1 82 ? 6.788 8.572 -1.459 1.00 56.91 82 SER A C 1
ATOM 648 O O . SER A 1 82 ? 5.839 9.351 -1.551 1.00 56.91 82 SER A O 1
ATOM 650 N N . ALA A 1 83 ? 7.102 7.958 -0.320 1.00 55.53 83 ALA A N 1
ATOM 651 C CA . ALA A 1 83 ? 6.492 8.315 0.943 1.00 55.53 83 ALA A CA 1
ATOM 652 C C . ALA A 1 83 ? 6.714 9.818 1.137 1.00 55.53 83 ALA A C 1
ATOM 654 O O . ALA A 1 83 ? 7.855 10.289 1.136 1.00 55.53 83 ALA A O 1
ATOM 655 N N . SER A 1 84 ? 5.624 10.588 1.210 1.00 64.56 84 SER A N 1
ATOM 656 C CA . SER A 1 84 ? 5.727 12.011 1.517 1.00 64.56 84 SER A CA 1
ATOM 657 C C . SER A 1 84 ? 6.492 12.145 2.833 1.00 64.56 84 SER A C 1
ATOM 659 O O . SER A 1 84 ? 6.224 11.446 3.808 1.00 64.56 84 SER A O 1
ATOM 661 N N . SER A 1 85 ? 7.530 12.970 2.830 1.00 71.62 85 SER A N 1
ATOM 662 C CA . SER A 1 85 ? 8.344 13.191 4.019 1.00 71.62 85 SER A CA 1
ATOM 663 C C . SER A 1 85 ? 7.505 13.856 5.109 1.00 71.62 85 SER A C 1
ATOM 665 O O . SER A 1 85 ? 6.797 14.822 4.830 1.00 71.62 85 SER A O 1
ATOM 667 N N . VAL A 1 86 ? 7.637 13.394 6.354 1.00 76.12 86 VAL A N 1
ATOM 668 C CA . VAL A 1 86 ? 6.936 13.985 7.512 1.00 76.12 86 VAL A CA 1
ATOM 669 C C . VAL A 1 86 ? 7.536 15.342 7.878 1.00 76.12 86 VAL A C 1
ATOM 671 O O . VAL A 1 86 ? 6.874 16.167 8.498 1.00 76.12 86 VAL A O 1
ATOM 674 N N . PHE A 1 87 ? 8.774 15.623 7.451 1.00 74.62 87 PHE A N 1
ATOM 675 C CA . PHE A 1 87 ? 9.469 16.880 7.753 1.00 74.62 87 PHE A CA 1
ATOM 676 C C . PHE A 1 87 ? 8.778 18.133 7.183 1.00 74.62 87 PHE A C 1
ATOM 678 O O . PHE A 1 87 ? 9.127 19.237 7.591 1.00 74.62 87 PHE A O 1
ATOM 685 N N . GLY A 1 88 ? 7.834 17.980 6.248 1.00 68.12 88 GLY A N 1
ATOM 686 C CA . GLY A 1 88 ? 7.097 19.086 5.627 1.00 68.12 88 GLY A CA 1
ATOM 687 C C . GLY A 1 88 ? 5.576 18.998 5.754 1.00 68.12 88 GLY A C 1
ATOM 688 O O . GLY A 1 88 ? 4.889 19.727 5.045 1.00 68.12 88 GLY A O 1
ATOM 689 N N . GLU A 1 89 ? 5.042 18.100 6.588 1.00 75.62 89 GLU A N 1
ATOM 690 C CA . GLU A 1 89 ? 3.592 17.966 6.770 1.00 75.62 89 GLU A CA 1
ATOM 691 C C . GLU A 1 89 ? 3.048 19.037 7.732 1.00 75.62 89 GLU A C 1
ATOM 693 O O . GLU A 1 89 ? 3.570 19.237 8.832 1.00 75.62 89 GLU A O 1
ATOM 698 N N . ASP A 1 90 ? 1.975 19.724 7.325 1.00 69.44 90 ASP A N 1
ATOM 699 C CA . ASP A 1 90 ? 1.286 20.701 8.172 1.00 69.44 90 ASP A CA 1
ATOM 700 C C . ASP A 1 90 ? 0.741 20.020 9.437 1.00 69.44 90 ASP A C 1
ATOM 702 O O . ASP A 1 90 ? 0.003 19.036 9.373 1.00 69.44 90 ASP A O 1
ATOM 706 N N . GLY A 1 91 ? 1.101 20.555 10.606 1.00 70.69 91 GLY A N 1
ATOM 707 C CA . GLY A 1 91 ? 0.729 19.986 11.906 1.00 70.69 91 GLY A CA 1
ATOM 708 C C . GLY A 1 91 ? 1.716 18.956 12.468 1.00 70.69 91 GLY A C 1
ATOM 709 O O . GLY A 1 91 ? 1.506 18.479 13.584 1.00 70.69 91 GLY A O 1
ATOM 710 N N . ALA A 1 92 ? 2.810 18.644 11.762 1.00 75.38 92 ALA A N 1
ATOM 711 C CA . ALA A 1 92 ? 3.884 17.819 12.308 1.00 75.38 92 ALA A CA 1
ATOM 712 C C . ALA A 1 92 ? 4.627 18.548 13.444 1.00 75.38 92 ALA A C 1
ATOM 714 O O . ALA A 1 92 ? 5.013 19.713 13.330 1.00 75.38 92 ALA A O 1
ATOM 715 N N . VAL A 1 93 ? 4.862 17.844 14.555 1.00 80.69 93 VAL A N 1
ATOM 716 C CA . VAL A 1 93 ? 5.631 18.363 15.694 1.00 80.69 93 VAL A CA 1
ATOM 717 C C . VAL A 1 93 ? 7.073 17.891 15.575 1.00 80.69 93 VAL A C 1
ATOM 719 O O . VAL A 1 93 ? 7.357 16.700 15.691 1.00 80.69 93 VAL A O 1
ATOM 722 N N . GLN A 1 94 ? 8.000 18.830 15.393 1.00 82.19 94 GLN A N 1
ATOM 723 C CA . GLN A 1 94 ? 9.429 18.536 15.419 1.00 82.19 94 GLN A CA 1
ATOM 724 C C . GLN A 1 94 ? 9.970 18.649 16.847 1.00 82.19 94 GLN A C 1
ATOM 726 O O . GLN A 1 94 ? 9.804 19.675 17.509 1.00 82.19 94 GLN A O 1
ATOM 731 N N . ARG A 1 95 ? 10.661 17.606 17.318 1.00 82.50 95 ARG A N 1
ATOM 732 C CA . ARG A 1 95 ? 11.300 17.601 18.635 1.00 82.50 95 ARG A CA 1
ATOM 733 C C . ARG A 1 95 ? 12.643 16.882 18.605 1.00 82.50 95 ARG A C 1
ATOM 735 O O . ARG A 1 95 ? 12.764 15.816 18.012 1.00 82.50 95 ARG A O 1
ATOM 742 N N . SER A 1 96 ? 13.629 17.462 19.284 1.00 82.12 96 SER A N 1
ATOM 743 C CA . SER A 1 96 ? 14.909 16.809 19.562 1.00 82.12 96 SER A CA 1
ATOM 744 C C . SER A 1 96 ? 14.809 16.071 20.893 1.00 82.12 96 SER A C 1
ATOM 746 O O . SER A 1 96 ? 14.489 16.683 21.912 1.00 82.12 96 SER A O 1
ATOM 748 N N . ILE A 1 97 ? 15.059 14.766 20.873 1.00 83.25 97 ILE A N 1
ATOM 749 C CA . ILE A 1 97 ? 15.124 13.910 22.061 1.00 83.25 97 ILE A CA 1
ATOM 750 C C . ILE A 1 97 ? 16.607 13.663 22.321 1.00 83.25 97 ILE A C 1
ATOM 752 O O . ILE A 1 97 ? 17.331 13.358 21.378 1.00 83.25 97 ILE A O 1
ATOM 756 N N . GLY A 1 98 ? 17.063 13.897 23.552 1.00 79.19 98 GLY A N 1
ATOM 757 C CA . GLY A 1 98 ? 18.460 13.668 23.917 1.00 79.19 98 GLY A CA 1
ATOM 758 C C . GLY A 1 98 ? 18.761 12.193 24.214 1.00 79.19 98 GLY A C 1
ATOM 759 O O . GLY A 1 98 ? 17.834 11.400 24.414 1.00 79.19 98 GLY A O 1
ATOM 760 N N . PRO A 1 99 ? 20.047 11.818 24.346 1.00 77.06 99 PRO A N 1
ATOM 761 C CA . PRO A 1 99 ? 20.414 10.430 24.592 1.00 77.06 99 PRO A CA 1
ATOM 762 C C . PRO A 1 99 ? 19.797 9.913 25.890 1.00 77.06 99 PRO A C 1
ATOM 764 O O . PRO A 1 99 ? 19.991 10.505 26.953 1.00 77.06 99 PRO A O 1
ATOM 767 N N . ARG A 1 100 ? 19.085 8.779 25.806 1.00 76.12 100 ARG A N 1
ATOM 768 C CA . ARG A 1 100 ? 18.331 8.160 26.919 1.00 76.12 100 ARG A CA 1
ATOM 769 C C . ARG A 1 100 ? 17.193 9.020 27.472 1.00 76.12 100 ARG A C 1
ATOM 771 O O . ARG A 1 100 ? 16.647 8.692 28.526 1.00 76.12 100 ARG A O 1
ATOM 778 N N . ASP A 1 101 ? 16.837 10.094 26.782 1.00 80.88 101 ASP A N 1
ATOM 779 C CA . ASP A 1 101 ? 15.681 10.906 27.115 1.00 80.88 101 ASP A CA 1
ATOM 780 C C . ASP A 1 101 ? 14.403 10.270 26.552 1.00 80.88 101 ASP A C 1
ATOM 782 O O . ASP A 1 101 ? 14.429 9.463 25.613 1.00 80.88 101 ASP A O 1
ATOM 786 N N . ARG A 1 102 ? 13.270 10.627 27.153 1.00 83.50 102 ARG A N 1
ATOM 787 C CA . ARG A 1 102 ? 11.947 10.137 26.779 1.00 83.50 102 ARG A CA 1
ATOM 788 C C . ARG A 1 102 ? 10.998 11.309 26.637 1.00 83.50 102 ARG A C 1
ATOM 790 O O . ARG A 1 102 ? 10.801 12.096 27.558 1.00 83.50 102 ARG A O 1
ATOM 797 N N . TRP A 1 103 ? 10.331 11.352 25.499 1.00 83.44 103 TRP A N 1
ATOM 798 C CA . TRP A 1 103 ? 9.231 12.253 25.245 1.00 83.44 103 TRP A CA 1
ATOM 799 C C . TRP A 1 103 ? 7.905 11.494 25.200 1.00 83.44 103 TRP A C 1
ATOM 801 O O . TRP A 1 103 ? 7.794 10.437 24.585 1.00 83.44 103 TRP A O 1
ATOM 811 N N . GLU A 1 104 ? 6.888 12.052 25.849 1.00 85.69 104 GLU A N 1
ATOM 812 C CA . GLU A 1 104 ? 5.521 11.549 25.807 1.00 85.69 104 GLU A CA 1
ATOM 813 C C . GLU A 1 104 ? 4.591 12.610 25.228 1.00 85.69 104 GLU A C 1
ATOM 815 O O . GLU A 1 104 ? 4.637 13.780 25.624 1.00 85.69 104 GLU A O 1
ATOM 820 N N . LEU A 1 105 ? 3.734 12.189 24.301 1.00 84.44 105 LEU A N 1
ATOM 821 C CA . LEU A 1 105 ? 2.681 13.019 23.731 1.00 84.44 105 LEU A CA 1
ATOM 822 C C . LEU A 1 105 ? 1.314 12.454 24.157 1.00 84.44 105 LEU A C 1
ATOM 824 O O . LEU A 1 105 ? 0.962 11.348 23.736 1.00 84.44 105 LEU A O 1
ATOM 828 N N . PRO A 1 106 ? 0.561 13.173 25.013 1.00 86.25 106 PRO A N 1
ATOM 829 C CA . PRO A 1 106 ? -0.803 12.804 25.365 1.00 86.25 106 PRO A CA 1
ATOM 830 C C . PRO A 1 106 ? -1.776 13.158 24.239 1.00 86.25 106 PRO A C 1
ATOM 832 O O . PRO A 1 106 ? -1.782 14.284 23.746 1.00 86.25 106 PRO A O 1
ATOM 835 N N . VAL A 1 107 ? -2.625 12.201 23.876 1.00 85.00 107 VAL A N 1
ATOM 836 C CA . VAL A 1 107 ? -3.703 12.350 22.899 1.00 85.00 107 VAL A CA 1
ATOM 837 C C . VAL A 1 107 ? -5.022 11.971 23.563 1.00 85.00 107 VAL A C 1
ATOM 839 O O . VAL A 1 107 ? -5.201 10.839 24.012 1.00 85.00 107 VAL A O 1
ATOM 842 N N . GLU A 1 108 ? -5.946 12.924 23.642 1.00 84.69 108 GLU A N 1
ATOM 843 C CA . GLU A 1 108 ? -7.284 12.692 24.186 1.00 84.69 108 GLU A CA 1
ATOM 844 C C . GLU A 1 108 ? -8.199 12.095 23.115 1.00 84.69 108 GLU A C 1
ATOM 846 O O . GLU A 1 108 ? -8.377 12.665 22.038 1.00 84.69 108 GLU A O 1
ATOM 851 N N . VAL A 1 109 ? -8.798 10.944 23.418 1.00 84.94 109 VAL A N 1
ATOM 852 C CA . VAL A 1 109 ? -9.767 10.282 22.541 1.00 84.94 109 VAL A CA 1
ATOM 853 C C . VAL A 1 109 ? -11.144 10.345 23.187 1.00 84.94 109 VAL A C 1
ATOM 855 O O . VAL A 1 109 ? -11.402 9.709 24.207 1.00 84.94 109 VAL A O 1
ATOM 858 N N . ALA A 1 110 ? -12.040 11.116 22.567 1.00 79.94 110 ALA A N 1
ATOM 859 C CA . ALA A 1 110 ? -13.366 11.420 23.103 1.00 79.94 110 ALA A CA 1
ATOM 860 C C . ALA A 1 110 ? -14.392 10.284 22.936 1.00 79.94 110 ALA A C 1
ATOM 862 O O . ALA A 1 110 ? -15.447 10.309 23.566 1.00 79.94 110 ALA A O 1
ATOM 863 N N . SER A 1 111 ? -14.144 9.307 22.060 1.00 79.00 111 SER A N 1
ATOM 864 C CA . SER A 1 111 ? -15.123 8.261 21.740 1.00 79.00 111 SER A CA 1
ATOM 865 C C . SER A 1 111 ? -14.471 6.897 21.557 1.00 79.00 111 SER A C 1
ATOM 867 O O . SER A 1 111 ? -13.499 6.762 20.811 1.00 79.00 111 SER A O 1
ATOM 869 N N . ALA A 1 112 ? -15.059 5.883 22.193 1.00 84.19 112 ALA A N 1
ATOM 870 C CA . ALA A 1 112 ? -14.737 4.479 21.956 1.00 84.19 112 ALA A CA 1
ATOM 871 C C . ALA A 1 112 ? -14.913 4.115 20.474 1.00 84.19 112 ALA A C 1
ATOM 873 O O . ALA A 1 112 ? -15.821 4.603 19.801 1.00 84.19 112 ALA A O 1
ATOM 874 N N . GLY A 1 113 ? -14.042 3.249 19.970 1.00 78.56 113 GLY A N 1
ATOM 875 C CA . GLY A 1 113 ? -13.999 2.829 18.573 1.00 78.56 113 GLY A CA 1
ATOM 876 C C . GLY A 1 113 ? -13.268 3.795 17.634 1.00 78.56 113 GLY A C 1
ATOM 877 O O . GLY A 1 113 ? -13.157 3.481 16.447 1.00 78.56 113 GLY A O 1
ATOM 878 N N . SER A 1 114 ? -12.758 4.930 18.134 1.00 81.69 114 SER A N 1
ATOM 879 C CA . SER A 1 114 ? -11.959 5.874 17.338 1.00 81.69 114 SER A CA 1
ATOM 880 C C . SER A 1 114 ? -10.597 5.292 16.972 1.00 81.69 114 SER A C 1
ATOM 882 O O . SER A 1 114 ? -10.043 4.468 17.696 1.00 81.69 114 SER A O 1
ATOM 884 N N . TRP A 1 115 ? -10.032 5.755 15.861 1.00 82.88 115 TRP A N 1
ATOM 885 C CA . TRP A 1 115 ? -8.704 5.346 15.415 1.00 82.88 115 TRP A CA 1
ATOM 886 C C . TRP A 1 115 ? -7.657 6.390 15.789 1.00 82.88 115 TRP A C 1
ATOM 888 O O . TRP A 1 115 ? -7.717 7.528 15.328 1.00 82.88 115 TRP A O 1
ATOM 898 N N . LEU A 1 116 ? -6.670 5.983 16.584 1.00 83.38 116 LEU A N 1
ATOM 899 C CA . LEU A 1 116 ? -5.447 6.741 16.801 1.00 83.38 116 LEU A CA 1
ATOM 900 C C . LEU A 1 116 ? -4.440 6.340 15.726 1.00 83.38 116 LEU A C 1
ATOM 902 O O . LEU A 1 116 ? -4.020 5.190 15.690 1.00 83.38 116 LEU A O 1
ATOM 906 N N . SER A 1 117 ? -4.048 7.274 14.866 1.00 84.44 117 SER A N 1
ATOM 907 C CA . SER A 1 117 ? -3.020 7.044 13.844 1.00 84.44 117 SER A CA 1
ATOM 908 C C . SER A 1 117 ? -1.793 7.887 14.147 1.00 84.44 117 SER A C 1
ATOM 910 O O . SER A 1 117 ? -1.917 9.028 14.591 1.00 84.44 117 SER A O 1
ATOM 912 N N . TRP A 1 118 ? -0.610 7.331 13.914 1.00 85.81 118 TRP A N 1
ATOM 913 C CA . TRP A 1 118 ? 0.655 8.029 14.084 1.00 85.81 118 TRP A CA 1
ATOM 914 C C . TRP A 1 118 ? 1.531 7.848 12.858 1.00 85.81 118 TRP A C 1
ATOM 916 O O . TRP A 1 118 ? 1.525 6.810 12.195 1.00 85.81 118 TRP A O 1
ATOM 926 N N . ARG A 1 119 ? 2.326 8.881 12.609 1.00 85.94 119 ARG A N 1
ATOM 927 C CA . ARG A 1 119 ? 3.340 8.918 11.572 1.00 85.94 119 ARG A CA 1
ATOM 928 C C . ARG A 1 119 ? 4.505 9.744 12.087 1.00 85.94 119 ARG A C 1
ATOM 930 O O . ARG A 1 119 ? 4.301 10.851 12.579 1.00 85.94 119 ARG A O 1
ATOM 937 N N . PHE A 1 120 ? 5.710 9.195 12.043 1.00 85.31 120 PHE A N 1
ATOM 938 C CA . PHE A 1 120 ? 6.907 9.899 12.493 1.00 85.31 120 PHE A CA 1
ATOM 939 C C . PHE A 1 120 ? 8.111 9.544 11.634 1.00 85.31 120 PHE A C 1
ATOM 941 O O . PHE A 1 120 ? 8.171 8.494 10.999 1.00 85.31 120 PHE A O 1
ATOM 948 N N . GLN A 1 121 ? 9.098 10.431 11.640 1.00 85.75 121 GLN A N 1
ATOM 949 C CA . GLN A 1 121 ? 10.334 10.252 10.902 1.00 85.75 121 GLN A CA 1
ATOM 950 C C . GLN A 1 121 ? 11.489 10.816 11.716 1.00 85.75 121 GLN A C 1
ATOM 952 O O . GLN A 1 121 ? 11.341 11.836 12.389 1.00 85.75 121 GLN A O 1
ATOM 957 N N . THR A 1 122 ? 12.638 10.149 11.670 1.00 81.81 122 THR A N 1
ATOM 958 C CA . THR A 1 122 ? 13.831 10.596 12.388 1.00 81.81 122 THR A CA 1
ATOM 959 C C . THR A 1 122 ? 14.888 11.056 11.397 1.00 81.81 122 THR A C 1
ATOM 961 O O . THR A 1 122 ? 15.164 10.395 10.396 1.00 81.81 122 THR A O 1
ATOM 964 N N . ALA A 1 123 ? 15.467 12.232 11.646 1.00 79.31 123 ALA A N 1
ATOM 965 C CA . ALA A 1 123 ? 16.544 12.765 10.810 1.00 79.31 123 ALA A CA 1
ATOM 966 C C . ALA A 1 123 ? 17.854 11.996 11.045 1.00 79.31 123 ALA A C 1
ATOM 968 O O . ALA A 1 123 ? 18.625 11.756 10.118 1.00 79.31 123 ALA A O 1
ATOM 969 N N . SER A 1 124 ? 18.087 11.598 12.294 1.00 76.88 124 SER A N 1
ATOM 970 C CA . SER A 1 124 ? 19.219 10.801 12.751 1.00 76.88 124 SER A CA 1
ATOM 971 C C . SER A 1 124 ? 18.885 10.175 14.109 1.00 76.88 124 SER A C 1
ATOM 973 O O . SER A 1 124 ? 17.976 10.637 14.797 1.00 76.88 124 SER A O 1
ATOM 975 N N . GLY A 1 125 ? 19.623 9.129 14.488 1.00 75.56 125 GLY A N 1
ATOM 976 C CA . GLY A 1 125 ? 19.425 8.437 15.765 1.00 75.56 125 GLY A CA 1
ATOM 977 C C . GLY A 1 125 ? 18.282 7.422 15.719 1.00 75.56 125 GLY A C 1
ATOM 978 O O . GLY A 1 125 ? 17.238 7.645 15.102 1.00 75.56 125 GLY A O 1
ATOM 979 N N . ASP A 1 126 ? 18.514 6.268 16.339 1.00 79.56 126 ASP A N 1
ATOM 980 C CA . ASP A 1 126 ? 17.478 5.246 16.443 1.00 79.56 126 ASP A CA 1
ATOM 981 C C . ASP A 1 126 ? 16.473 5.683 17.505 1.00 79.56 126 ASP A C 1
ATOM 983 O O . ASP A 1 126 ? 16.847 6.200 18.560 1.00 79.56 126 ASP A O 1
ATOM 987 N N . LEU A 1 127 ? 15.194 5.450 17.237 1.00 84.81 127 LEU A N 1
ATOM 988 C CA . LEU A 1 127 ? 14.113 5.874 18.113 1.00 84.81 127 LEU A CA 1
ATOM 989 C C . LEU A 1 127 ? 13.314 4.664 18.557 1.00 84.81 127 LEU A C 1
ATOM 991 O O . LEU A 1 127 ? 12.913 3.834 17.750 1.00 84.81 127 LEU A O 1
ATOM 995 N N . ALA A 1 128 ? 13.050 4.567 19.846 1.00 85.69 128 ALA A N 1
ATOM 996 C CA . ALA A 1 128 ? 12.089 3.638 20.385 1.00 85.69 128 ALA A CA 1
ATOM 997 C C . ALA A 1 128 ? 10.708 4.298 20.456 1.00 85.69 128 ALA A C 1
ATOM 999 O O . ALA A 1 128 ? 10.580 5.372 21.038 1.00 85.69 128 ALA A O 1
ATOM 1000 N N . PHE A 1 129 ? 9.683 3.655 19.896 1.00 87.94 129 PHE A N 1
ATOM 1001 C CA . PHE A 1 129 ? 8.295 4.123 19.954 1.00 87.94 129 PHE A CA 1
ATOM 1002 C C . PHE A 1 129 ? 7.386 3.077 20.603 1.00 87.94 129 PHE A C 1
ATOM 1004 O O . PHE A 1 129 ? 7.523 1.880 20.343 1.00 87.94 129 PHE A O 1
ATOM 1011 N N . GLY A 1 130 ? 6.460 3.530 21.446 1.00 88.69 130 GLY A N 1
ATOM 1012 C CA . GLY A 1 130 ? 5.442 2.700 22.084 1.00 88.69 130 GLY A CA 1
ATOM 1013 C C . GLY A 1 130 ? 4.159 3.476 22.377 1.00 88.69 130 GLY A C 1
ATOM 1014 O O . GLY A 1 130 ? 4.153 4.707 22.404 1.00 88.69 130 GLY A O 1
ATOM 1015 N N . LEU A 1 131 ? 3.073 2.741 22.616 1.00 86.81 131 LEU A N 1
ATOM 1016 C CA . LEU A 1 131 ? 1.751 3.281 22.932 1.00 86.81 131 LEU A CA 1
ATOM 1017 C C . LEU A 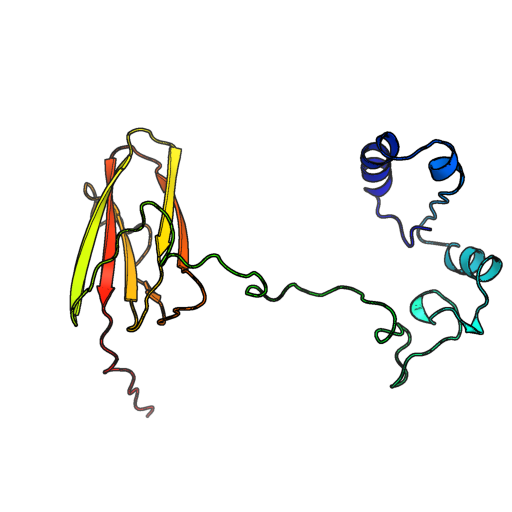1 131 ? 1.233 2.651 24.223 1.00 86.81 131 LEU A C 1
ATOM 1019 O O . LEU A 1 131 ? 1.117 1.424 24.325 1.00 86.81 131 LEU A O 1
ATOM 1023 N N . VAL A 1 132 ? 0.881 3.502 25.183 1.00 85.94 132 VAL A N 1
ATOM 1024 C CA . VAL A 1 132 ? 0.293 3.100 26.465 1.00 85.94 132 VAL A CA 1
ATOM 1025 C C . VAL A 1 132 ? -0.944 3.938 26.768 1.00 85.94 132 VAL A C 1
ATOM 1027 O O . VAL A 1 132 ? -1.062 5.083 26.330 1.00 85.94 132 VAL A O 1
ATOM 1030 N N . MET A 1 133 ? -1.877 3.381 27.533 1.00 81.75 133 MET A N 1
ATOM 1031 C CA . MET A 1 133 ? -3.012 4.142 28.051 1.00 81.75 133 MET A CA 1
ATOM 1032 C C . MET A 1 133 ? -2.597 4.832 29.352 1.00 81.75 133 MET A C 1
ATOM 1034 O O . MET A 1 133 ? -2.066 4.178 30.247 1.00 81.75 133 MET A O 1
ATOM 1038 N N . LYS A 1 134 ? -2.843 6.139 29.493 1.00 80.62 134 LYS A N 1
ATOM 1039 C CA . LYS A 1 134 ? -2.450 6.891 30.699 1.00 80.62 134 LYS A CA 1
ATOM 1040 C C . LYS A 1 134 ? -3.124 6.358 31.964 1.00 80.62 134 LYS A C 1
ATOM 1042 O O . LYS A 1 134 ? -2.507 6.312 33.021 1.00 80.62 134 LYS A O 1
ATOM 1047 N N . GLU A 1 135 ? -4.384 5.959 31.841 1.00 76.44 135 GLU A N 1
ATOM 1048 C CA . GLU A 1 135 ? -5.211 5.424 32.932 1.00 76.44 135 GLU A CA 1
ATOM 1049 C C . GLU A 1 135 ? -4.858 3.971 33.286 1.00 76.44 135 GLU A C 1
ATOM 1051 O O . GLU A 1 135 ? -5.228 3.476 34.345 1.00 76.44 135 GLU A O 1
ATOM 1056 N N . SER A 1 136 ? -4.125 3.277 32.414 1.00 76.25 136 SER A N 1
ATOM 1057 C CA . SER A 1 136 ? -3.682 1.896 32.611 1.00 76.25 136 SER A CA 1
ATOM 1058 C C . SER A 1 136 ? -2.283 1.709 32.018 1.00 76.25 136 SER A C 1
ATOM 1060 O O . SER A 1 136 ? -2.133 1.035 30.998 1.00 76.25 136 SER A O 1
ATOM 1062 N N . PRO A 1 137 ? -1.239 2.294 32.638 1.00 70.81 137 PRO A N 1
ATOM 1063 C CA . PRO A 1 137 ? 0.124 2.266 32.102 1.00 70.81 137 PRO A CA 1
ATOM 1064 C C . PRO A 1 137 ? 0.709 0.848 32.031 1.00 70.81 137 PRO A C 1
ATOM 1066 O O . PRO A 1 137 ? 1.628 0.597 31.256 1.00 70.81 137 PRO A O 1
ATOM 1069 N N . GLU A 1 138 ? 0.159 -0.095 32.802 1.00 70.56 138 GLU A N 1
ATOM 1070 C CA . GLU A 1 138 ? 0.503 -1.520 32.734 1.00 70.56 138 GLU A CA 1
ATOM 1071 C C . GLU A 1 138 ? -0.041 -2.198 31.464 1.00 70.56 138 GLU A C 1
ATOM 1073 O O . GLU A 1 138 ? 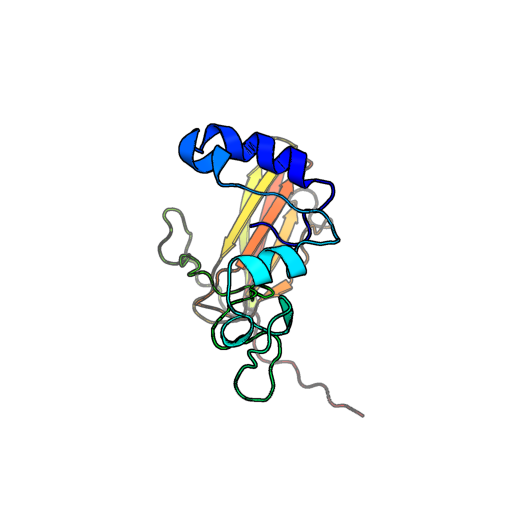0.556 -3.150 30.956 1.00 70.56 138 GLU A O 1
ATOM 1078 N N . LYS A 1 139 ? -1.134 -1.675 30.889 1.00 71.94 139 LYS A N 1
ATOM 1079 C CA . LYS A 1 139 ? -1.701 -2.131 29.615 1.00 71.94 139 LYS A CA 1
ATOM 1080 C C . LYS A 1 139 ? -0.923 -1.484 28.468 1.00 71.94 139 LYS A C 1
ATOM 1082 O O . LYS A 1 139 ? -1.315 -0.473 27.887 1.00 71.94 139 LYS A O 1
ATOM 1087 N N . THR A 1 140 ? 0.221 -2.082 28.151 1.00 72.00 140 THR A N 1
ATOM 1088 C CA . THR A 1 140 ? 1.015 -1.707 26.977 1.00 72.00 140 THR A CA 1
ATOM 1089 C C . THR A 1 140 ? 0.325 -2.215 25.712 1.00 72.00 140 THR A C 1
ATOM 1091 O O . THR A 1 140 ? 0.243 -3.423 25.503 1.00 72.00 140 THR A O 1
ATOM 1094 N N . LEU A 1 141 ? -0.172 -1.306 24.869 1.00 79.19 141 LEU A N 1
ATOM 1095 C CA . LEU A 1 141 ? -0.846 -1.674 23.619 1.00 79.19 141 LEU A CA 1
ATOM 1096 C C . LEU A 1 141 ? 0.152 -1.943 22.501 1.00 79.19 141 LEU A C 1
ATOM 1098 O O . LEU A 1 141 ? 0.128 -2.989 21.856 1.00 79.19 141 LEU A O 1
ATOM 1102 N N . VAL A 1 142 ? 1.056 -0.985 22.297 1.00 80.38 142 VAL A N 1
ATOM 1103 C CA . VAL A 1 142 ? 2.181 -1.130 21.382 1.00 80.38 142 VAL A CA 1
ATOM 1104 C C . VAL A 1 142 ? 3.432 -1.148 22.246 1.00 80.38 142 VAL A C 1
ATOM 1106 O O . VAL A 1 142 ? 3.750 -0.126 22.865 1.00 80.38 142 VAL A O 1
ATOM 1109 N N . PRO A 1 143 ? 4.136 -2.291 22.336 1.00 80.88 143 PRO A N 1
ATOM 1110 C CA . PRO A 1 143 ? 5.359 -2.367 23.115 1.00 80.88 143 PRO A CA 1
ATOM 1111 C C . PRO A 1 143 ? 6.386 -1.390 22.563 1.00 80.88 143 PRO A C 1
ATOM 1113 O O . PRO A 1 143 ? 6.439 -1.158 21.356 1.00 80.88 143 PRO A O 1
ATOM 1116 N N . LEU A 1 144 ? 7.213 -0.851 23.457 1.00 80.62 144 LEU A N 1
ATOM 1117 C CA . LEU A 1 144 ? 8.303 0.035 23.084 1.00 80.62 144 LEU A CA 1
ATOM 1118 C C . LEU A 1 144 ? 9.268 -0.724 22.158 1.00 80.62 144 LEU A C 1
ATOM 1120 O O . LEU A 1 144 ? 10.005 -1.608 22.599 1.00 80.62 144 LEU A O 1
ATOM 1124 N N . ARG A 1 145 ? 9.228 -0.416 20.861 1.00 81.75 145 ARG A N 1
ATOM 1125 C CA . ARG A 1 145 ? 10.043 -1.057 19.823 1.00 81.75 145 ARG A CA 1
ATOM 1126 C C . ARG A 1 145 ? 11.058 -0.072 19.290 1.00 81.75 145 ARG A C 1
ATOM 1128 O O . ARG A 1 145 ? 10.722 1.083 19.062 1.00 81.75 145 ARG A O 1
ATOM 1135 N N . ARG A 1 146 ? 12.285 -0.544 19.076 1.00 80.56 146 ARG A N 1
ATOM 1136 C CA . ARG A 1 146 ? 13.339 0.223 18.410 1.00 80.56 146 ARG A CA 1
ATOM 1137 C C . ARG A 1 146 ? 13.057 0.271 16.912 1.00 80.56 146 ARG A C 1
ATOM 1139 O O . ARG A 1 146 ? 12.869 -0.770 16.290 1.00 80.56 146 ARG A O 1
ATOM 1146 N N . PHE A 1 147 ? 13.092 1.473 16.368 1.00 80.38 147 PHE A N 1
ATOM 1147 C CA . PHE A 1 147 ? 13.036 1.774 14.952 1.00 80.38 147 PHE A CA 1
ATOM 1148 C C . PHE A 1 147 ? 14.391 2.339 14.538 1.00 80.38 147 PHE A C 1
ATOM 1150 O O . PHE A 1 147 ? 14.927 3.249 15.179 1.00 80.38 147 PHE A O 1
ATOM 1157 N N . GLU A 1 148 ? 14.969 1.757 13.492 1.00 77.25 148 GLU A N 1
ATOM 1158 C CA . GLU A 1 148 ? 16.206 2.262 12.906 1.00 77.25 148 GLU A CA 1
ATOM 1159 C C . GLU A 1 148 ? 15.958 3.623 12.257 1.00 77.25 148 GLU A C 1
ATOM 1161 O O . GLU A 1 148 ? 14.896 3.868 11.668 1.00 77.25 148 GLU A O 1
ATOM 1166 N N . ALA A 1 149 ? 16.943 4.512 12.384 1.00 72.12 149 ALA A N 1
ATOM 1167 C CA . ALA A 1 149 ? 16.852 5.849 11.824 1.00 72.12 149 ALA A CA 1
ATOM 1168 C C . ALA A 1 149 ? 16.669 5.806 10.300 1.00 72.12 149 ALA A C 1
ATOM 1170 O O . ALA A 1 149 ? 17.548 5.329 9.581 1.00 72.12 149 ALA A O 1
ATOM 1171 N N . CYS A 1 150 ? 15.558 6.352 9.803 1.00 72.88 150 CYS A N 1
ATOM 1172 C CA . CYS A 1 150 ? 15.304 6.468 8.371 1.00 72.88 150 CYS A CA 1
ATOM 1173 C C . CYS A 1 150 ? 14.702 7.835 8.041 1.00 72.88 150 CYS A C 1
ATOM 1175 O O . CYS A 1 150 ? 13.529 8.101 8.294 1.00 72.88 150 CYS A O 1
ATOM 1177 N N . CYS A 1 151 ? 15.502 8.697 7.415 1.00 72.56 151 CYS A N 1
ATOM 1178 C CA . CYS A 1 151 ? 15.063 10.011 6.946 1.00 72.56 151 CYS A CA 1
ATOM 1179 C C . CYS A 1 151 ? 14.378 9.975 5.567 1.00 72.56 151 CYS A C 1
ATOM 1181 O O . CYS A 1 151 ? 13.978 11.021 5.064 1.00 72.56 151 CYS A O 1
ATOM 1183 N N . TYR A 1 152 ? 14.222 8.787 4.968 1.00 67.56 152 TYR A N 1
ATOM 1184 C CA . TYR A 1 152 ? 13.593 8.606 3.653 1.00 67.56 152 TYR A CA 1
ATOM 1185 C C . TYR A 1 152 ? 12.195 7.996 3.733 1.00 67.56 152 TYR A C 1
ATOM 1187 O O . TYR A 1 152 ? 11.342 8.331 2.920 1.00 67.56 152 TYR A O 1
ATOM 1195 N N . VAL A 1 153 ? 11.954 7.124 4.714 1.00 75.56 153 VAL A N 1
ATOM 1196 C CA . VAL A 1 153 ? 10.685 6.407 4.873 1.00 75.56 153 VAL A CA 1
ATOM 1197 C C . VAL A 1 153 ? 10.138 6.686 6.271 1.00 75.56 153 VAL A C 1
ATOM 1199 O O . VAL A 1 153 ? 10.847 6.428 7.248 1.00 75.56 153 VAL A O 1
ATOM 1202 N N . PRO A 1 154 ? 8.920 7.235 6.393 1.00 81.12 154 PRO A N 1
ATOM 1203 C CA . PRO A 1 154 ? 8.286 7.437 7.681 1.00 81.12 154 PRO A CA 1
ATOM 1204 C C . PRO A 1 154 ? 7.802 6.114 8.275 1.00 81.12 154 PRO A C 1
ATOM 1206 O O . PRO A 1 154 ? 7.421 5.186 7.564 1.00 81.12 154 PRO A O 1
ATOM 1209 N N . HIS A 1 155 ? 7.798 6.049 9.601 1.00 83.75 155 HIS A N 1
ATOM 1210 C CA . HIS A 1 155 ? 7.188 4.959 10.351 1.00 83.75 155 HIS A CA 1
ATOM 1211 C C . HIS A 1 155 ? 5.740 5.318 10.659 1.00 83.75 155 HIS A C 1
ATOM 1213 O O . HIS A 1 155 ? 5.464 6.380 11.222 1.00 83.75 155 HIS A O 1
ATOM 1219 N N . GLU A 1 156 ? 4.825 4.422 10.307 1.00 84.62 156 GLU A N 1
ATOM 1220 C CA . GLU A 1 156 ? 3.381 4.629 10.404 1.00 84.62 156 GLU A CA 1
ATOM 1221 C C . GLU A 1 156 ? 2.704 3.499 11.170 1.00 84.62 156 GLU A C 1
ATOM 1223 O O . GLU A 1 156 ? 3.152 2.350 11.172 1.00 84.62 156 GLU A O 1
ATOM 1228 N N . GLY A 1 157 ? 1.597 3.824 11.822 1.00 82.31 157 GLY A N 1
ATOM 1229 C CA . GLY A 1 157 ? 0.748 2.836 12.459 1.00 82.31 157 GLY A CA 1
ATOM 1230 C C . GLY A 1 157 ? -0.570 3.432 12.913 1.00 82.31 157 GLY A C 1
ATOM 1231 O O . GLY A 1 157 ? -0.762 4.647 12.939 1.00 82.31 157 GLY A O 1
ATOM 1232 N N . SER A 1 158 ? -1.497 2.552 13.262 1.00 83.75 158 SER A N 1
ATOM 1233 C CA . SER A 1 158 ? -2.760 2.951 13.857 1.00 83.75 158 SER A CA 1
ATOM 1234 C C . SER A 1 158 ? -3.218 1.937 14.893 1.00 83.75 158 SER A C 1
ATOM 1236 O O . SER A 1 158 ? -2.827 0.768 14.873 1.00 83.75 158 SER A O 1
ATOM 1238 N N . TRP A 1 159 ? -4.030 2.408 15.828 1.00 83.38 159 TRP A N 1
ATOM 1239 C CA . TRP A 1 159 ? -4.628 1.605 16.873 1.00 83.38 159 TRP A CA 1
ATOM 1240 C C . TRP A 1 159 ? -6.079 2.020 17.077 1.00 83.38 159 TRP A C 1
ATOM 1242 O O . TRP A 1 159 ? -6.384 3.211 17.160 1.00 83.38 159 TRP A O 1
ATOM 1252 N N . GLN A 1 160 ? -6.974 1.042 17.181 1.00 84.88 160 GLN A N 1
ATOM 1253 C CA . GLN A 1 160 ? -8.365 1.311 17.510 1.00 84.88 160 GLN A CA 1
ATOM 1254 C C . GLN A 1 160 ? -8.519 1.441 19.029 1.00 84.88 160 GLN A C 1
ATOM 1256 O O . GLN A 1 160 ? -8.289 0.500 19.786 1.00 84.88 160 GLN A O 1
ATOM 1261 N N . CYS A 1 161 ? -8.903 2.628 19.482 1.00 82.81 161 CYS A N 1
ATOM 1262 C CA . CYS A 1 161 ? -9.149 2.929 20.883 1.00 82.81 161 CYS A CA 1
ATOM 1263 C C . CYS A 1 161 ? -10.492 2.324 21.304 1.00 82.81 161 CYS A C 1
ATOM 1265 O O . CYS A 1 161 ? -11.543 2.886 21.012 1.00 82.81 161 CYS A O 1
ATOM 1267 N N . GLU A 1 162 ? -10.470 1.175 21.977 1.00 82.12 162 GLU A N 1
ATOM 1268 C CA . GLU A 1 162 ? -11.684 0.494 22.460 1.00 82.12 162 GLU A 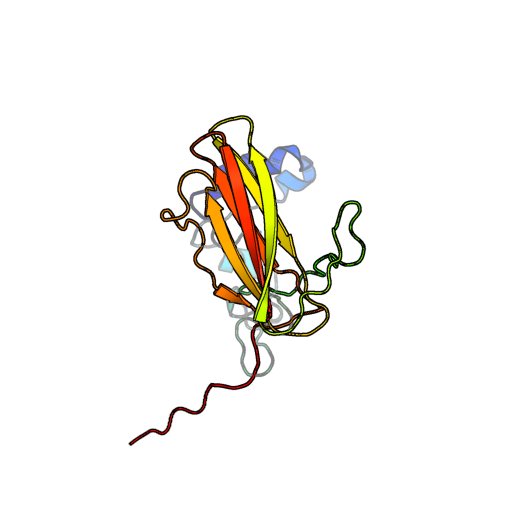CA 1
ATOM 1269 C C . GLU A 1 162 ? -12.443 1.316 23.511 1.00 82.12 162 GLU A C 1
ATOM 1271 O O . GLU A 1 162 ? -13.665 1.239 23.600 1.00 82.12 162 GLU A O 1
ATOM 1276 N N . GLU A 1 163 ? -11.723 2.146 24.264 1.00 80.38 163 GLU A N 1
ATOM 1277 C CA . GLU A 1 163 ? -12.247 2.962 25.357 1.00 80.38 163 GLU A CA 1
ATOM 1278 C C . GLU A 1 163 ? -11.878 4.443 25.142 1.00 80.38 163 GLU A C 1
ATOM 1280 O O . GLU A 1 163 ? -10.819 4.740 24.572 1.00 80.38 163 GLU A O 1
ATOM 1285 N N . PRO A 1 164 ? -12.735 5.398 25.553 1.00 82.94 164 PRO A N 1
ATOM 1286 C CA . PRO A 1 164 ? -12.354 6.805 25.606 1.00 82.94 164 PRO A CA 1
ATOM 1287 C C . PRO A 1 164 ? -11.316 7.014 26.715 1.00 82.94 164 PRO A C 1
ATOM 1289 O O . PRO A 1 164 ? -11.357 6.337 27.737 1.00 82.94 164 PRO A O 1
ATOM 1292 N N . GLY A 1 165 ? -10.397 7.958 26.528 1.00 82.94 165 GLY A N 1
ATOM 1293 C CA . GLY A 1 165 ? -9.352 8.223 27.516 1.00 82.94 165 GLY A CA 1
ATOM 1294 C C . GLY A 1 165 ? -8.150 8.957 26.941 1.00 82.94 165 GLY A C 1
ATOM 1295 O O . GLY A 1 165 ? -8.113 9.311 25.758 1.00 82.94 165 GLY A O 1
ATOM 1296 N N . THR A 1 166 ? -7.151 9.193 27.793 1.00 82.88 166 THR A N 1
ATOM 1297 C CA . THR A 1 166 ? -5.875 9.786 27.362 1.00 82.88 166 THR A CA 1
ATOM 1298 C C . THR A 1 166 ? -4.869 8.701 26.987 1.00 82.88 166 THR A C 1
ATOM 1300 O O . THR A 1 166 ? -4.449 7.898 27.825 1.00 82.88 166 THR A O 1
ATOM 1303 N N . TRP A 1 167 ? -4.414 8.719 25.740 1.00 80.19 167 TRP A N 1
ATOM 1304 C CA . TRP A 1 167 ? -3.408 7.804 25.205 1.00 80.19 167 TRP A CA 1
ATOM 1305 C C . TRP A 1 167 ? -2.047 8.496 2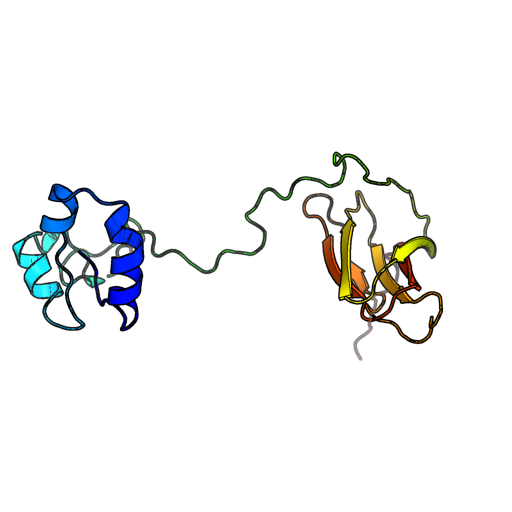5.164 1.00 80.19 167 TRP A C 1
ATOM 1307 O O . TRP A 1 167 ? -1.954 9.647 24.752 1.00 80.19 167 TRP A O 1
ATOM 1317 N N . LEU A 1 168 ? -0.986 7.821 25.605 1.00 79.31 168 LEU A N 1
ATOM 1318 C CA . LEU A 1 168 ? 0.376 8.354 25.594 1.00 79.31 168 LEU A CA 1
ATOM 1319 C C . LEU A 1 168 ? 1.191 7.630 24.528 1.00 79.31 168 LEU A C 1
ATOM 1321 O O . LEU A 1 168 ? 1.456 6.430 24.644 1.00 79.31 168 LEU A O 1
ATOM 1325 N N . THR A 1 169 ? 1.641 8.367 23.515 1.00 79.25 169 THR A N 1
ATOM 1326 C CA . THR A 1 169 ? 2.702 7.879 22.630 1.00 79.25 169 THR A CA 1
ATOM 1327 C C . THR A 1 169 ? 4.050 8.231 23.249 1.00 79.25 169 THR A C 1
ATOM 1329 O O . THR A 1 169 ? 4.331 9.411 23.471 1.00 79.25 169 THR A O 1
ATOM 1332 N N . ALA A 1 170 ? 4.873 7.226 23.538 1.00 74.75 170 ALA A N 1
ATOM 1333 C CA . ALA A 1 170 ? 6.206 7.391 24.103 1.00 74.75 170 ALA A CA 1
ATOM 1334 C C . ALA A 1 170 ? 7.267 7.233 23.009 1.00 74.75 170 ALA A C 1
ATOM 1336 O O . ALA A 1 170 ? 7.297 6.217 22.317 1.00 74.75 170 ALA A O 1
ATOM 1337 N N . GLN A 1 171 ? 8.141 8.226 22.885 1.00 73.75 171 GLN A N 1
ATOM 1338 C CA . GLN A 1 171 ? 9.283 8.268 21.978 1.00 73.75 171 GLN A CA 1
ATOM 1339 C C . GLN A 1 171 ? 10.566 8.422 22.801 1.00 73.75 171 GLN A C 1
ATOM 1341 O O . GLN A 1 171 ? 10.652 9.321 23.632 1.00 73.75 171 GLN A O 1
ATOM 1346 N N . ALA A 1 172 ? 11.562 7.561 22.605 1.00 67.31 172 ALA A N 1
ATOM 1347 C CA . ALA A 1 172 ? 12.826 7.614 23.346 1.00 67.31 172 ALA A CA 1
ATOM 1348 C C . ALA A 1 172 ? 14.027 7.373 22.427 1.00 67.31 172 ALA A C 1
ATOM 1350 O O . ALA A 1 172 ? 13.969 6.499 21.565 1.00 67.31 172 ALA A O 1
ATOM 1351 N N . GLU A 1 173 ? 15.122 8.113 22.603 1.00 70.75 173 GLU A N 1
ATOM 1352 C CA . GLU A 1 173 ? 16.342 7.890 21.813 1.00 70.75 173 GLU A CA 1
ATOM 1353 C C . GLU A 1 173 ? 17.070 6.626 22.294 1.00 70.75 173 GLU A C 1
ATOM 1355 O O . GLU A 1 173 ? 17.301 6.435 23.494 1.00 70.75 173 GLU A O 1
ATOM 1360 N N . VAL A 1 174 ? 17.453 5.757 21.354 1.00 59.91 174 VAL A N 1
ATOM 1361 C CA . VAL A 1 174 ? 18.211 4.538 21.647 1.00 59.91 174 VAL A CA 1
ATOM 1362 C C . VAL A 1 174 ? 19.698 4.771 21.391 1.00 59.91 174 VAL A C 1
ATOM 1364 O O . VAL A 1 174 ? 20.137 4.958 20.258 1.00 59.91 174 VAL A O 1
ATOM 1367 N N . ASP A 1 175 ? 20.483 4.696 22.464 1.00 54.16 175 ASP A N 1
ATOM 1368 C CA . ASP A 1 175 ? 21.946 4.746 22.434 1.00 54.16 175 ASP A CA 1
ATOM 1369 C C . ASP A 1 175 ? 22.518 3.555 21.628 1.00 54.16 175 ASP A C 1
ATOM 1371 O O . ASP A 1 175 ? 22.120 2.401 21.824 1.00 54.16 175 ASP A O 1
ATOM 1375 N N . LYS A 1 176 ? 23.450 3.816 20.698 1.00 50.12 176 LYS A N 1
ATOM 1376 C CA . LYS A 1 176 ? 24.023 2.790 19.802 1.00 50.12 176 LYS A CA 1
ATOM 1377 C C . LYS A 1 176 ? 25.020 1.851 20.497 1.00 50.12 176 LYS A C 1
ATOM 1379 O O . LYS A 1 176 ? 25.427 0.852 19.900 1.00 50.12 176 LYS A O 1
ATOM 1384 N N . GLU A 1 177 ? 25.379 2.081 21.756 1.00 42.16 177 GLU A N 1
ATOM 1385 C CA . GLU A 1 177 ? 26.326 1.232 22.485 1.00 42.16 177 GLU A CA 1
ATOM 1386 C C . GLU A 1 177 ? 25.667 0.117 23.318 1.00 42.16 177 GLU A C 1
ATOM 1388 O O . GLU A 1 177 ? 25.612 0.198 24.541 1.00 42.16 177 GLU A O 1
ATOM 1393 N N . ARG A 1 178 ? 25.227 -0.977 22.673 1.00 40.12 178 ARG A N 1
ATOM 1394 C CA . ARG A 1 178 ? 25.363 -2.367 23.188 1.00 40.12 178 ARG A CA 1
ATOM 1395 C C . ARG A 1 178 ? 24.657 -3.390 22.293 1.00 40.12 178 ARG A C 1
ATOM 1397 O O . ARG A 1 178 ? 23.550 -3.830 22.575 1.00 40.12 178 ARG A O 1
ATOM 1404 N N . THR A 1 179 ? 25.389 -3.896 21.307 1.00 32.62 179 THR A N 1
ATOM 1405 C CA . THR A 1 179 ? 25.177 -5.268 20.821 1.00 32.62 179 THR A CA 1
ATOM 1406 C C . THR A 1 179 ? 26.531 -5.937 20.580 1.00 32.62 179 THR A C 1
ATOM 1408 O O . THR A 1 179 ? 26.898 -6.269 19.461 1.00 32.62 179 THR A O 1
ATOM 1411 N N . ARG A 1 180 ? 27.331 -6.115 21.643 1.00 27.98 180 ARG A N 1
ATOM 1412 C CA . ARG A 1 180 ? 28.380 -7.149 21.653 1.00 27.98 180 ARG A CA 1
ATOM 1413 C C . ARG A 1 180 ? 27.828 -8.356 22.396 1.00 27.98 180 ARG A C 1
ATOM 1415 O O . ARG A 1 180 ? 27.887 -8.393 23.621 1.00 27.98 180 ARG A O 1
ATOM 1422 N N . TYR A 1 181 ? 27.321 -9.338 21.661 1.00 28.75 181 TYR A N 1
ATOM 1423 C CA . TYR A 1 181 ? 27.216 -10.694 22.186 1.00 28.75 181 TYR A CA 1
ATOM 1424 C C . TYR A 1 181 ? 28.515 -11.428 21.848 1.00 28.75 181 TYR A C 1
ATOM 1426 O O . TYR A 1 181 ? 28.935 -11.487 20.694 1.00 28.75 181 TYR A O 1
ATOM 1434 N N . LYS A 1 182 ? 29.188 -11.925 22.887 1.00 27.84 182 LYS A N 1
ATOM 1435 C CA . LYS A 1 182 ? 30.258 -12.918 22.786 1.00 27.84 182 LYS A CA 1
ATOM 1436 C C . LYS A 1 182 ? 29.552 -14.269 22.638 1.00 27.84 182 LYS A C 1
ATOM 1438 O O . LYS A 1 182 ? 28.869 -14.672 23.576 1.00 27.84 182 LYS A O 1
ATOM 1443 N N . ASN A 1 183 ? 29.688 -14.942 21.498 1.00 29.97 183 ASN A N 1
ATOM 1444 C CA . ASN A 1 183 ? 29.353 -16.364 21.429 1.00 29.97 183 ASN A CA 1
ATOM 1445 C C . ASN A 1 183 ? 30.465 -17.140 22.139 1.00 29.97 183 ASN A C 1
ATOM 1447 O O . ASN A 1 183 ? 31.647 -16.887 21.892 1.00 29.97 183 ASN A O 1
ATOM 1451 N N . THR A 1 184 ? 30.062 -18.007 23.066 1.00 37.84 184 THR A N 1
ATOM 1452 C CA . THR A 1 184 ? 30.917 -19.078 23.595 1.00 37.84 184 THR A CA 1
ATOM 1453 C C . THR A 1 184 ? 30.732 -20.292 22.702 1.00 37.84 184 THR A C 1
ATOM 1455 O O . THR A 1 184 ? 29.584 -20.469 22.234 1.00 37.84 184 THR A O 1
#

Radius of gyration: 27.59 Å; Cα contacts (8 Å, |Δi|>4): 273; chains: 1; bounding box: 52×45×69 Å